Protein AF-A0A379G474-F1 (afdb_monomer_lite)

Radius of gyration: 19.9 Å; chains: 1; bounding box: 57×35×56 Å

Secondary structure (DSSP, 8-state):
--EEE-TTS-EEESSS--GGG--HHHHHHHHHH-BSGGG-SSS--BHHHHHHHHHHSS-GGGHHHHHHTTTTHHHH----HHHHHT-HHHHHHHHHHHHHHHHHTT--SS--HHHHHHHHHHHHHHHHHTTTTTT---GGGTT-PPPSS-------HHHHHHHHHHHHHHHHT-----SEEEEEEEEETTEEEEEEE--TT--S-TT-EEE-S-BSSTTTHHHHTEEEBSS-EEEE--

pLDDT: mean 94.33, std 5.17, range [67.5, 98.81]

Structure (mmCIF, N/CA/C/O backbone):
data_AF-A0A379G474-F1
#
_entry.id   AF-A0A379G474-F1
#
loop_
_atom_site.group_PDB
_atom_site.id
_atom_site.type_symbol
_atom_site.label_atom_id
_atom_site.label_alt_id
_atom_site.label_comp_id
_atom_site.label_asym_id
_atom_site.label_entity_id
_atom_site.label_seq_id
_atom_site.pdbx_PDB_ins_code
_atom_site.Cartn_x
_atom_site.Cartn_y
_atom_site.Cartn_z
_atom_site.occupancy
_atom_site.B_iso_or_equiv
_atom_site.auth_seq_id
_atom_site.auth_comp_id
_atom_site.auth_asym_id
_atom_site.auth_atom_id
_atom_site.pdbx_PDB_model_num
ATOM 1 N N . MET A 1 1 ? 28.274 2.909 5.562 1.00 73.81 1 MET A N 1
ATOM 2 C CA . MET A 1 1 ? 26.982 2.664 6.230 1.00 73.81 1 MET A CA 1
ATOM 3 C C . MET A 1 1 ? 26.152 1.855 5.248 1.00 73.81 1 MET A C 1
ATOM 5 O O . MET A 1 1 ? 26.039 2.303 4.116 1.00 73.81 1 MET A O 1
ATOM 9 N N . SER A 1 2 ? 25.734 0.641 5.612 1.00 89.12 2 SER A N 1
ATOM 10 C CA . SER A 1 2 ? 25.016 -0.310 4.736 1.00 89.12 2 SER A CA 1
ATOM 11 C C . SER A 1 2 ? 23.502 -0.315 4.956 1.00 89.12 2 SER A C 1
ATOM 13 O O . SER A 1 2 ? 22.787 -0.989 4.222 1.00 89.12 2 SER A O 1
ATOM 15 N N . TYR A 1 3 ? 23.019 0.436 5.949 1.00 95.00 3 TYR A N 1
ATOM 16 C CA . TYR A 1 3 ? 21.636 0.404 6.398 1.00 95.00 3 TYR A CA 1
ATOM 17 C C . TYR A 1 3 ? 21.003 1.796 6.484 1.00 95.00 3 TYR A C 1
ATOM 19 O O . TYR A 1 3 ? 21.709 2.806 6.569 1.00 95.00 3 TYR A O 1
ATOM 27 N N . ILE A 1 4 ? 19.670 1.819 6.529 1.00 96.25 4 ILE A N 1
ATOM 28 C CA . ILE A 1 4 ? 18.847 2.978 6.908 1.00 96.25 4 ILE A CA 1
ATOM 29 C C . ILE A 1 4 ? 18.045 2.673 8.177 1.00 96.25 4 ILE A C 1
ATOM 31 O O . ILE A 1 4 ? 17.760 1.513 8.473 1.00 96.25 4 ILE A O 1
ATOM 35 N N . SER A 1 5 ? 17.674 3.708 8.932 1.00 96.69 5 SER A N 1
ATOM 36 C CA . SER A 1 5 ? 16.710 3.580 10.031 1.00 96.69 5 SER A CA 1
ATOM 37 C C . SER A 1 5 ? 15.284 3.673 9.490 1.00 96.69 5 SER A C 1
ATOM 39 O O . SER A 1 5 ? 14.987 4.568 8.698 1.00 96.69 5 SER A O 1
ATOM 41 N N . THR A 1 6 ? 14.409 2.766 9.920 1.00 96.88 6 THR A N 1
ATOM 42 C CA . THR A 1 6 ? 13.006 2.730 9.493 1.00 96.88 6 THR A CA 1
ATOM 43 C C . THR A 1 6 ? 12.100 3.513 10.447 1.00 96.88 6 THR A C 1
ATOM 45 O O . THR A 1 6 ? 12.529 3.998 11.497 1.00 96.88 6 THR A O 1
ATOM 48 N N . PHE A 1 7 ? 10.822 3.632 10.091 1.00 95.12 7 PHE A N 1
ATOM 49 C CA . PHE A 1 7 ? 9.810 4.337 10.876 1.00 95.12 7 PHE A CA 1
ATOM 50 C C . PHE A 1 7 ? 9.587 3.724 12.262 1.00 95.12 7 PHE A C 1
ATOM 52 O O . PHE A 1 7 ? 9.455 4.450 13.247 1.00 95.12 7 PHE A O 1
ATOM 59 N N . THR A 1 8 ? 9.604 2.396 12.351 1.00 94.94 8 THR A N 1
ATOM 60 C CA . THR A 1 8 ? 9.503 1.662 13.620 1.00 94.94 8 THR A CA 1
ATOM 61 C C . THR A 1 8 ? 10.820 1.624 14.405 1.00 94.94 8 THR A C 1
ATOM 63 O O . THR A 1 8 ? 10.862 1.079 15.508 1.00 94.94 8 THR A O 1
ATOM 66 N N . GLY A 1 9 ? 11.895 2.221 13.873 1.00 95.69 9 GLY A N 1
ATOM 67 C CA . GLY A 1 9 ? 13.215 2.269 14.505 1.00 95.69 9 GLY A CA 1
ATOM 68 C C . GLY A 1 9 ? 14.098 1.047 14.236 1.00 95.69 9 GLY A C 1
ATOM 69 O O . GLY A 1 9 ? 15.105 0.875 14.923 1.00 95.69 9 GLY A O 1
ATOM 70 N N . LYS A 1 10 ? 13.749 0.203 13.256 1.00 96.00 10 LYS A N 1
ATOM 71 C CA . LYS A 1 10 ? 14.597 -0.915 12.810 1.00 96.00 10 LYS A CA 1
ATOM 72 C C . LYS A 1 10 ? 15.736 -0.421 11.917 1.00 96.00 10 LYS A C 1
ATOM 74 O O . LYS A 1 10 ? 15.726 0.722 11.458 1.00 96.00 10 LYS A O 1
ATOM 79 N N . HIS A 1 11 ? 16.713 -1.287 11.656 1.00 96.62 11 HIS A N 1
ATOM 80 C CA . HIS A 1 11 ? 17.798 -1.015 10.716 1.00 96.62 11 HIS A CA 1
ATOM 81 C C . HIS A 1 11 ? 17.676 -1.928 9.503 1.00 96.62 11 HIS A C 1
ATOM 83 O O . HIS A 1 11 ? 17.943 -3.117 9.596 1.00 96.62 11 HIS A O 1
ATOM 89 N N . PHE A 1 12 ? 17.300 -1.364 8.361 1.00 97.25 12 PHE A N 1
ATOM 90 C CA . PHE A 1 12 ? 17.214 -2.111 7.113 1.00 97.25 12 PHE A CA 1
ATOM 91 C C . PHE A 1 12 ? 18.564 -2.070 6.388 1.00 97.25 12 PHE A C 1
ATOM 93 O O . PHE A 1 12 ? 18.965 -0.998 5.930 1.00 97.25 12 PHE A O 1
ATOM 100 N N . ASP A 1 13 ? 19.268 -3.203 6.304 1.00 96.44 13 ASP A N 1
ATOM 101 C CA . ASP A 1 13 ? 20.571 -3.342 5.634 1.00 96.44 13 ASP A CA 1
ATOM 102 C C . ASP A 1 13 ? 20.411 -3.844 4.187 1.00 96.44 13 ASP A C 1
ATOM 104 O O . ASP A 1 13 ? 19.827 -4.897 3.941 1.00 96.44 13 ASP A O 1
ATOM 108 N N . PHE A 1 14 ? 20.957 -3.101 3.218 1.00 94.44 14 PHE A N 1
ATOM 109 C CA . PHE A 1 14 ? 20.843 -3.419 1.786 1.00 94.44 14 PHE A CA 1
ATOM 110 C C . PHE A 1 14 ? 21.778 -4.548 1.316 1.00 94.44 14 PHE A C 1
ATOM 112 O O . PHE A 1 14 ? 21.658 -5.008 0.181 1.00 94.44 14 PHE A O 1
ATOM 119 N N . ILE A 1 15 ? 22.737 -4.966 2.146 1.00 93.31 15 ILE A N 1
ATOM 120 C CA . ILE A 1 15 ? 23.688 -6.049 1.860 1.00 93.31 15 ILE A CA 1
ATOM 121 C C . ILE A 1 15 ? 23.226 -7.339 2.541 1.00 93.31 15 ILE A C 1
ATOM 123 O O . ILE A 1 15 ? 23.230 -8.396 1.915 1.00 93.31 15 ILE A O 1
ATOM 127 N N . ASN A 1 16 ? 22.824 -7.251 3.811 1.00 94.56 16 ASN A N 1
ATOM 128 C CA . ASN A 1 16 ? 22.362 -8.388 4.609 1.00 94.56 16 ASN A CA 1
ATOM 129 C C . ASN A 1 16 ? 20.879 -8.213 4.956 1.00 94.56 16 ASN A C 1
ATOM 131 O O . ASN A 1 16 ? 20.536 -7.888 6.090 1.00 94.56 16 ASN A O 1
ATOM 135 N N . ILE A 1 17 ? 20.011 -8.394 3.960 1.00 95.50 17 ILE A N 1
ATOM 136 C CA . ILE A 1 17 ? 18.567 -8.190 4.111 1.00 95.50 17 ILE A CA 1
ATOM 137 C C . ILE A 1 17 ? 17.993 -9.301 5.001 1.00 95.50 17 ILE A C 1
ATOM 139 O O . ILE A 1 17 ? 18.006 -10.474 4.626 1.00 95.50 17 ILE A O 1
ATOM 143 N N . CYS A 1 18 ? 17.465 -8.924 6.164 1.00 95.50 18 CYS A N 1
ATOM 144 C CA . CYS A 1 18 ? 16.854 -9.837 7.130 1.00 95.50 18 CYS A CA 1
ATOM 145 C C . CYS A 1 18 ? 15.339 -9.616 7.197 1.00 95.50 18 CYS A C 1
ATOM 147 O O . CYS A 1 18 ? 14.861 -8.480 7.251 1.00 95.50 18 CYS A O 1
ATOM 149 N N . ALA A 1 19 ? 14.563 -10.701 7.246 1.00 97.06 19 ALA A N 1
ATOM 150 C CA . ALA A 1 19 ? 13.104 -10.623 7.324 1.00 97.06 19 ALA A CA 1
ATOM 151 C C . ALA A 1 19 ? 12.629 -9.944 8.623 1.00 97.06 19 ALA A C 1
ATOM 153 O O . ALA A 1 19 ? 11.568 -9.317 8.655 1.00 97.06 19 ALA A O 1
ATOM 154 N N . GLU A 1 20 ? 13.402 -10.044 9.703 1.00 96.56 20 GLU A N 1
ATOM 155 C CA . GLU A 1 20 ? 13.120 -9.448 11.011 1.00 96.56 20 GLU A CA 1
ATOM 156 C C . GLU A 1 20 ? 13.156 -7.913 10.971 1.00 96.56 20 GLU A C 1
ATOM 158 O O . GLU A 1 20 ? 12.390 -7.263 11.693 1.00 96.56 20 GLU A O 1
ATOM 163 N N . ASP A 1 21 ? 13.970 -7.339 10.081 1.00 96.44 21 ASP A N 1
ATOM 164 C CA . ASP A 1 21 ? 14.118 -5.892 9.896 1.00 96.44 21 ASP A CA 1
ATOM 165 C C . ASP A 1 21 ? 13.013 -5.284 9.014 1.00 96.44 21 ASP A C 1
ATOM 167 O O . ASP A 1 21 ? 12.867 -4.065 8.934 1.00 96.44 21 ASP A O 1
ATOM 171 N N . ILE A 1 22 ? 12.168 -6.129 8.419 1.00 97.88 22 ILE A N 1
ATOM 172 C CA . ILE A 1 22 ? 11.030 -5.734 7.585 1.00 97.88 22 ILE A CA 1
ATOM 173 C C . ILE A 1 22 ? 9.735 -5.834 8.403 1.00 97.88 22 ILE A C 1
ATOM 175 O O . ILE A 1 22 ? 9.469 -6.834 9.082 1.00 97.88 22 ILE A O 1
ATOM 179 N N . SER A 1 23 ? 8.914 -4.786 8.374 1.00 96.94 23 SER A N 1
ATOM 180 C CA . SER A 1 23 ? 7.600 -4.740 9.031 1.00 96.94 2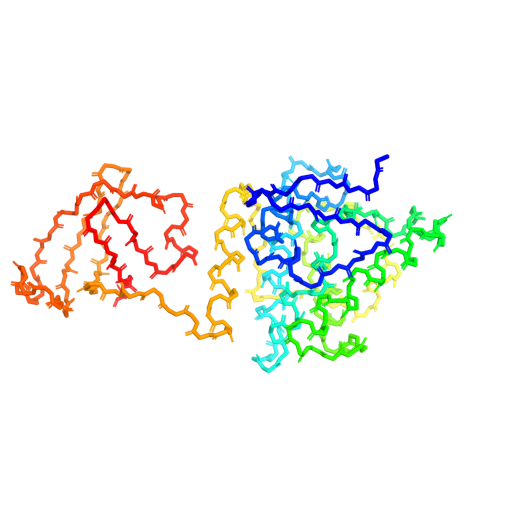3 SER A CA 1
ATOM 181 C C . SER A 1 23 ? 6.552 -4.139 8.104 1.00 96.94 23 SER A C 1
ATOM 183 O O . SER A 1 23 ? 6.888 -3.373 7.202 1.00 96.94 23 SER A O 1
ATOM 185 N N . ILE A 1 24 ? 5.282 -4.483 8.321 1.00 97.88 24 ILE A N 1
ATOM 186 C CA . ILE A 1 24 ? 4.203 -3.932 7.500 1.00 97.88 24 ILE A CA 1
ATOM 187 C C . ILE A 1 24 ? 4.018 -2.433 7.755 1.00 97.88 24 ILE A C 1
ATOM 189 O O . ILE A 1 24 ? 3.690 -1.684 6.840 1.00 97.88 24 ILE A O 1
ATOM 193 N N . GLU A 1 25 ? 4.291 -1.977 8.978 1.00 96.94 25 GLU A N 1
ATOM 194 C CA . GLU A 1 25 ? 4.239 -0.574 9.372 1.00 96.94 25 GLU A CA 1
ATOM 195 C C . GLU A 1 25 ? 5.291 0.258 8.632 1.00 96.94 25 GLU A C 1
ATOM 197 O O . GLU A 1 25 ? 4.988 1.363 8.177 1.00 96.94 25 GLU A O 1
ATOM 202 N N . ASP A 1 26 ? 6.504 -0.282 8.467 1.00 98.44 26 ASP A N 1
ATOM 203 C CA . ASP A 1 26 ? 7.564 0.368 7.694 1.00 98.44 26 ASP A CA 1
ATOM 204 C C . ASP A 1 26 ? 7.246 0.383 6.198 1.00 98.44 26 ASP A C 1
ATOM 206 O O . ASP A 1 26 ? 7.431 1.420 5.562 1.00 98.44 26 ASP A O 1
ATOM 210 N N . ILE A 1 27 ? 6.718 -0.721 5.650 1.00 98.75 27 ILE A N 1
ATOM 211 C CA . ILE A 1 27 ? 6.280 -0.787 4.247 1.00 98.75 27 ILE A CA 1
ATOM 212 C C . ILE A 1 27 ? 5.195 0.260 3.993 1.00 98.75 27 ILE A C 1
ATOM 214 O O . ILE A 1 27 ? 5.339 1.101 3.110 1.00 98.75 27 ILE A O 1
ATOM 218 N N . ALA A 1 28 ? 4.143 0.278 4.813 1.00 98.12 28 ALA A N 1
ATOM 219 C CA . ALA A 1 28 ? 3.059 1.241 4.674 1.00 98.12 28 ALA A CA 1
ATOM 220 C C . ALA A 1 28 ? 3.565 2.686 4.794 1.00 98.12 28 ALA A C 1
ATOM 222 O O . ALA A 1 28 ? 3.147 3.557 4.026 1.00 98.12 28 ALA A O 1
ATOM 223 N N . GLN A 1 29 ? 4.473 2.966 5.738 1.00 98.19 29 GLN A N 1
ATOM 224 C CA . GLN A 1 29 ? 5.059 4.297 5.873 1.00 98.19 29 GLN A CA 1
ATOM 225 C C . GLN A 1 29 ? 5.889 4.671 4.637 1.00 98.19 29 GLN A C 1
ATOM 227 O O . GLN A 1 29 ? 5.705 5.773 4.124 1.00 98.19 29 GLN A O 1
ATOM 232 N N . GLY A 1 30 ? 6.760 3.787 4.148 1.00 98.44 30 GLY A N 1
ATOM 233 C CA . GLY A 1 30 ? 7.580 4.030 2.960 1.00 98.44 30 GLY A CA 1
ATOM 234 C C . GLY A 1 30 ? 6.719 4.278 1.723 1.00 98.44 30 GLY A C 1
ATOM 235 O O . GLY A 1 30 ? 6.745 5.376 1.171 1.00 98.44 30 GLY A O 1
ATOM 236 N N . LEU A 1 31 ? 5.862 3.315 1.370 1.00 98.81 31 LEU A N 1
ATOM 237 C CA . LEU A 1 31 ? 5.008 3.390 0.179 1.00 98.81 31 LEU A CA 1
ATOM 238 C C . LEU A 1 31 ? 4.041 4.576 0.203 1.00 98.81 31 LEU A C 1
ATOM 240 O O . LEU A 1 31 ? 3.724 5.130 -0.844 1.00 98.81 31 LEU A O 1
ATOM 244 N N . SER A 1 32 ? 3.557 4.988 1.379 1.00 98.38 32 SER A N 1
ATOM 245 C CA . 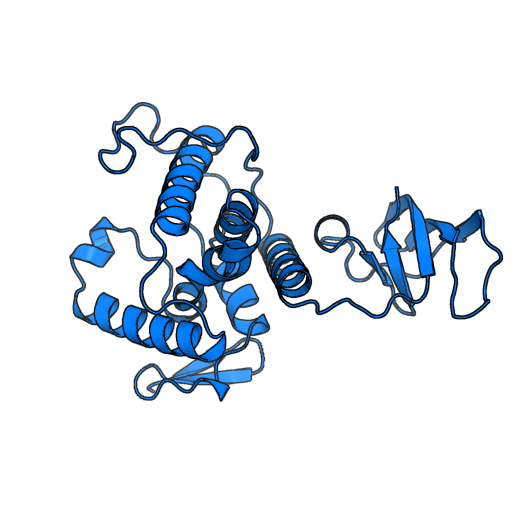SER A 1 32 ? 2.643 6.134 1.483 1.00 98.38 32 SER A CA 1
ATOM 246 C C . SER A 1 32 ? 3.309 7.487 1.244 1.00 98.38 32 SER A C 1
ATOM 248 O O . SER A 1 32 ? 2.615 8.452 0.930 1.00 98.38 32 SER A O 1
ATOM 250 N N . ASN A 1 33 ? 4.635 7.564 1.382 1.00 98.25 33 ASN A N 1
ATOM 251 C CA . ASN A 1 33 ? 5.428 8.751 1.058 1.00 98.25 33 ASN A CA 1
ATOM 252 C C . ASN A 1 33 ? 6.151 8.620 -0.290 1.00 98.25 33 ASN A C 1
ATOM 254 O O . ASN A 1 33 ? 6.748 9.593 -0.752 1.00 98.25 33 ASN A O 1
ATOM 258 N N . GLU A 1 34 ? 6.096 7.447 -0.920 1.00 98.25 34 GLU A N 1
ATOM 259 C CA . GLU A 1 34 ? 6.666 7.211 -2.236 1.00 98.25 34 GLU A CA 1
ATOM 260 C C . GLU A 1 34 ? 5.683 7.659 -3.313 1.00 98.25 34 GLU A C 1
ATOM 262 O O . GLU A 1 34 ? 4.586 7.115 -3.425 1.00 98.25 34 GLU A O 1
ATOM 267 N N . CYS A 1 35 ? 6.048 8.686 -4.078 1.00 96.69 35 CYS A N 1
ATOM 268 C CA . CYS A 1 35 ? 5.220 9.189 -5.166 1.00 96.69 35 CYS A CA 1
ATOM 269 C C . CYS A 1 35 ? 5.408 8.351 -6.431 1.00 96.69 35 CYS A C 1
ATOM 271 O O . CYS A 1 35 ? 6.538 8.140 -6.867 1.00 96.69 35 CYS A O 1
ATOM 273 N N . ARG A 1 36 ? 4.301 8.015 -7.090 1.00 97.50 36 ARG A N 1
ATOM 274 C CA . ARG A 1 36 ? 4.327 7.511 -8.465 1.00 97.50 36 ARG A CA 1
ATOM 275 C C . ARG A 1 36 ? 4.599 8.636 -9.458 1.00 97.50 36 ARG A C 1
ATOM 277 O O . ARG A 1 36 ? 4.564 9.825 -9.120 1.00 97.50 36 ARG A O 1
ATOM 284 N N . PHE A 1 37 ? 4.890 8.253 -10.701 1.00 96.00 37 PHE A N 1
ATOM 285 C CA . PHE A 1 37 ? 5.183 9.174 -11.810 1.00 96.00 37 PHE A CA 1
ATOM 286 C C . PHE A 1 37 ? 6.341 10.141 -11.504 1.00 96.00 37 PHE A C 1
ATOM 288 O O . PHE A 1 37 ? 6.365 11.273 -11.988 1.00 96.00 37 PHE A O 1
ATOM 295 N N . ALA A 1 38 ? 7.290 9.714 -10.660 1.00 95.19 38 ALA A N 1
ATOM 296 C CA . ALA A 1 38 ? 8.403 10.533 -10.168 1.00 95.19 38 ALA A CA 1
ATOM 297 C C . ALA A 1 38 ? 7.973 11.887 -9.558 1.00 95.19 38 ALA A C 1
ATOM 299 O O . ALA A 1 38 ? 8.738 12.857 -9.590 1.00 95.19 38 ALA A O 1
ATOM 300 N N . GLY A 1 39 ? 6.731 11.978 -9.065 1.00 95.00 39 GLY A N 1
ATOM 301 C CA . GLY A 1 39 ? 6.158 13.213 -8.530 1.00 95.00 39 GLY A CA 1
ATOM 302 C C . GLY A 1 39 ? 5.960 14.329 -9.564 1.00 95.00 39 GLY A C 1
ATOM 303 O O . GLY A 1 39 ? 5.904 15.491 -9.177 1.00 95.00 39 GLY A O 1
ATOM 304 N N . GLN A 1 40 ? 5.892 14.007 -10.862 1.00 95.50 40 GLN A N 1
ATOM 305 C CA . GLN A 1 40 ? 5.746 14.986 -11.956 1.00 95.50 40 GLN A CA 1
ATOM 306 C C . GLN A 1 40 ? 4.287 15.268 -12.353 1.00 95.50 40 GLN A C 1
ATOM 308 O O . GLN A 1 40 ? 4.038 15.862 -13.398 1.00 95.50 40 GLN A O 1
ATOM 313 N N . ILE A 1 41 ? 3.328 14.827 -11.543 1.00 94.88 41 ILE A N 1
ATOM 314 C CA . ILE A 1 41 ? 1.897 15.073 -11.740 1.00 94.88 41 ILE A CA 1
ATOM 315 C C . ILE A 1 41 ? 1.396 16.106 -10.724 1.00 94.88 41 ILE A C 1
ATOM 317 O O . ILE A 1 41 ? 1.982 16.264 -9.653 1.00 94.88 41 ILE A O 1
ATOM 321 N N . ASP A 1 42 ? 0.297 16.790 -11.044 1.00 91.62 42 ASP A N 1
ATOM 322 C CA . ASP A 1 42 ? -0.204 17.925 -10.254 1.00 91.62 42 ASP A CA 1
ATOM 323 C C . ASP A 1 42 ? -0.575 17.561 -8.809 1.00 91.62 42 ASP A C 1
ATOM 325 O O . ASP A 1 42 ? -0.427 18.371 -7.892 1.00 91.62 42 ASP A O 1
ATOM 329 N N . SER A 1 43 ? -1.078 16.344 -8.597 1.00 93.25 43 SER A N 1
ATOM 330 C CA . SER A 1 43 ? -1.508 15.854 -7.287 1.00 93.25 43 SER A CA 1
ATOM 331 C C . SER A 1 43 ? -0.607 14.728 -6.798 1.00 93.25 43 SER A C 1
ATOM 333 O O . SER A 1 43 ? -0.255 13.832 -7.557 1.00 93.25 43 SER A O 1
ATOM 335 N N . PHE A 1 44 ? -0.280 14.725 -5.504 1.00 96.00 44 PHE A N 1
ATOM 336 C CA . PHE A 1 44 ? 0.480 13.633 -4.898 1.00 96.00 44 PHE A CA 1
ATOM 337 C C . PHE A 1 44 ? -0.291 12.310 -4.998 1.00 96.00 44 PHE A C 1
ATOM 339 O O . PHE A 1 44 ? -1.377 12.187 -4.440 1.00 96.00 44 PHE A O 1
ATOM 346 N N . TYR A 1 45 ? 0.293 11.312 -5.657 1.00 97.75 45 TYR A N 1
ATOM 347 C CA . TYR A 1 45 ? -0.265 9.968 -5.763 1.00 97.75 45 TYR A CA 1
ATOM 348 C C . TYR A 1 45 ? 0.781 8.950 -5.316 1.00 97.75 45 TYR A C 1
ATOM 350 O O . TYR A 1 45 ? 1.887 8.925 -5.857 1.00 97.75 45 TYR A O 1
ATOM 358 N N . SER A 1 46 ? 0.458 8.157 -4.293 1.00 98.56 46 SER A N 1
ATOM 359 C CA . SER A 1 46 ? 1.432 7.272 -3.649 1.00 98.56 46 SER A CA 1
ATOM 360 C C . SER A 1 46 ? 1.405 5.847 -4.181 1.00 98.56 46 SER A C 1
ATOM 362 O O . SER A 1 46 ? 0.352 5.350 -4.590 1.00 98.56 46 SER A O 1
ATOM 364 N N . VAL A 1 47 ? 2.542 5.158 -4.073 1.00 98.75 47 VAL A N 1
ATOM 365 C CA . VAL A 1 47 ? 2.631 3.713 -4.324 1.00 98.75 47 VAL A CA 1
ATOM 366 C C . VAL A 1 47 ? 1.680 2.953 -3.396 1.00 98.75 47 VAL A C 1
ATOM 368 O O . VAL A 1 47 ? 0.968 2.068 -3.848 1.00 98.75 47 VAL A O 1
ATOM 371 N N . ALA A 1 48 ? 1.536 3.365 -2.128 1.00 98.69 48 ALA A N 1
ATOM 372 C CA . ALA A 1 48 ? 0.585 2.723 -1.210 1.00 98.69 48 ALA A CA 1
ATOM 373 C C . ALA A 1 48 ? -0.864 2.769 -1.721 1.00 98.69 48 ALA A C 1
ATOM 375 O O . ALA A 1 48 ? -1.591 1.779 -1.617 1.00 98.69 48 ALA A O 1
ATOM 376 N N . GLN A 1 49 ? -1.299 3.915 -2.261 1.00 98.38 49 GLN A N 1
ATOM 377 C CA . GLN A 1 49 ? -2.644 4.044 -2.819 1.00 98.38 49 GLN A CA 1
ATOM 378 C C . GLN A 1 49 ? -2.822 3.153 -4.053 1.00 98.38 49 GLN A C 1
ATOM 380 O O . GLN A 1 49 ? -3.839 2.465 -4.163 1.00 98.38 49 GLN A O 1
ATOM 385 N N . HIS A 1 50 ? -1.823 3.134 -4.934 1.00 98.69 50 HIS A N 1
ATOM 386 C CA . HIS A 1 50 ? -1.776 2.235 -6.081 1.00 98.69 50 HIS A CA 1
ATOM 387 C C . HIS A 1 50 ? -1.906 0.764 -5.658 1.00 98.69 50 HIS A C 1
ATOM 389 O O . HIS A 1 50 ? -2.863 0.101 -6.061 1.00 98.69 50 HIS A O 1
ATOM 395 N N . SER A 1 51 ? -1.040 0.268 -4.768 1.00 98.75 51 SER A N 1
ATOM 396 C CA . SER A 1 51 ? -1.036 -1.145 -4.365 1.00 98.75 51 SER A CA 1
ATOM 397 C C . SER A 1 51 ? -2.356 -1.575 -3.711 1.00 98.75 51 SER A C 1
ATOM 399 O O . SER A 1 51 ? -2.834 -2.690 -3.935 1.00 98.75 51 SER A O 1
ATOM 401 N N . VAL A 1 52 ? -3.010 -0.687 -2.946 1.00 98.44 52 VAL A N 1
ATOM 402 C CA . VAL A 1 52 ? -4.359 -0.966 -2.427 1.00 98.44 52 VAL A CA 1
ATOM 403 C C . VAL A 1 52 ? -5.360 -1.144 -3.564 1.00 98.44 52 VAL A C 1
ATOM 405 O O . VAL A 1 52 ? -6.125 -2.109 -3.531 1.00 98.44 52 VAL A O 1
ATOM 408 N N . HIS A 1 53 ? -5.364 -0.266 -4.566 1.00 98.50 53 HIS A N 1
ATOM 409 C CA . HIS A 1 53 ? -6.287 -0.391 -5.693 1.00 98.50 53 HIS A CA 1
ATOM 410 C C . HIS A 1 53 ? -6.016 -1.641 -6.539 1.00 98.50 53 HIS A C 1
ATOM 412 O O . HIS A 1 53 ? -6.973 -2.331 -6.893 1.00 98.50 53 HIS A O 1
ATOM 418 N N . VAL A 1 54 ? -4.748 -2.014 -6.763 1.00 98.81 54 VAL A N 1
ATOM 419 C CA . VAL A 1 54 ? -4.398 -3.290 -7.417 1.00 98.81 54 VAL A CA 1
ATOM 420 C C . VAL A 1 54 ? -4.992 -4.466 -6.631 1.00 98.81 54 VAL A C 1
ATOM 422 O O . VAL A 1 54 ? -5.661 -5.325 -7.204 1.00 98.81 54 VAL A O 1
ATOM 425 N N . SER A 1 55 ? -4.880 -4.457 -5.296 1.00 98.50 55 SER A N 1
ATOM 426 C CA . SER A 1 55 ? -5.464 -5.501 -4.435 1.00 98.50 55 SER A CA 1
ATOM 427 C C . SER A 1 55 ? -6.999 -5.586 -4.465 1.00 98.50 55 SER A C 1
ATOM 429 O O . SER A 1 55 ? -7.565 -6.566 -3.974 1.00 98.50 55 SER A O 1
ATOM 431 N N . GLN A 1 56 ? -7.690 -4.553 -4.959 1.00 97.06 56 GLN A N 1
ATOM 432 C CA . GLN A 1 56 ? -9.156 -4.470 -5.010 1.00 97.06 56 GLN A CA 1
ATOM 433 C C . GLN A 1 56 ? -9.738 -4.971 -6.335 1.00 97.06 56 GLN A C 1
ATOM 435 O O . GLN A 1 56 ? -10.934 -5.255 -6.395 1.00 97.06 56 GLN A O 1
ATOM 440 N N . ILE A 1 57 ? -8.916 -5.083 -7.382 1.00 97.25 57 ILE A N 1
ATOM 441 C CA . ILE A 1 57 ? -9.356 -5.485 -8.726 1.00 97.25 57 ILE A CA 1
ATOM 442 C C . ILE A 1 57 ? -8.890 -6.894 -9.120 1.00 97.25 57 ILE A C 1
ATOM 444 O O . ILE A 1 57 ? -9.108 -7.321 -10.252 1.00 97.25 57 ILE A O 1
ATOM 448 N N . VAL A 1 58 ? -8.281 -7.626 -8.185 1.00 97.56 58 VAL A N 1
ATOM 449 C CA . VAL A 1 58 ? -7.924 -9.044 -8.325 1.00 97.56 58 VAL A CA 1
ATOM 450 C C . VAL A 1 58 ? -8.859 -9.934 -7.494 1.00 97.56 58 VAL A C 1
ATOM 452 O O . VAL A 1 58 ? -9.469 -9.454 -6.531 1.00 97.56 58 VAL A O 1
ATOM 455 N N . PRO A 1 59 ? -8.979 -11.237 -7.815 1.00 96.94 59 PRO A N 1
ATOM 456 C CA . PRO A 1 59 ? -9.683 -12.185 -6.958 1.00 96.94 59 PRO A CA 1
ATOM 457 C C . PRO A 1 59 ? -9.085 -12.240 -5.536 1.00 96.94 59 PRO A C 1
ATOM 459 O O . PRO A 1 59 ? -7.881 -12.010 -5.375 1.00 96.94 59 PRO A O 1
ATOM 462 N N . PRO A 1 60 ? -9.891 -12.546 -4.498 1.00 92.38 60 PRO A N 1
ATOM 463 C CA . PRO A 1 60 ? -9.461 -12.482 -3.098 1.00 92.38 60 PRO A CA 1
ATOM 464 C C . PRO A 1 60 ? -8.179 -13.260 -2.775 1.00 92.38 60 PRO A C 1
ATOM 466 O O . PRO A 1 60 ? -7.377 -12.804 -1.963 1.00 92.38 60 PRO A O 1
ATOM 469 N N . GLU A 1 61 ? -7.965 -14.403 -3.420 1.00 95.69 61 GLU A N 1
ATOM 470 C CA . GLU A 1 61 ? -6.794 -15.261 -3.237 1.00 95.69 61 GLU A CA 1
ATOM 471 C C . GLU A 1 61 ? -5.474 -14.625 -3.713 1.00 95.69 61 GLU A C 1
ATOM 473 O O . GLU A 1 61 ? -4.415 -14.998 -3.216 1.00 95.69 61 GLU A O 1
ATOM 478 N N . TYR A 1 62 ? -5.533 -13.627 -4.604 1.00 98.19 62 TYR A N 1
ATOM 479 C CA . TYR A 1 62 ? -4.372 -12.871 -5.097 1.00 98.19 62 TYR A CA 1
ATOM 480 C C . TYR A 1 62 ? -4.217 -11.507 -4.417 1.00 98.19 62 TYR A C 1
ATOM 482 O O . TYR A 1 62 ? -3.242 -10.797 -4.650 1.00 98.19 62 TYR A O 1
ATOM 490 N N . ALA A 1 63 ? -5.172 -11.100 -3.578 1.00 97.50 63 ALA A N 1
ATOM 491 C CA . ALA A 1 63 ? -5.226 -9.733 -3.071 1.00 97.50 63 ALA A CA 1
ATOM 492 C C . ALA A 1 63 ? -4.041 -9.370 -2.162 1.00 97.50 63 ALA A C 1
ATOM 494 O O . ALA A 1 63 ? -3.601 -8.223 -2.180 1.00 97.50 63 ALA A O 1
ATOM 495 N N . LEU A 1 64 ? -3.502 -10.318 -1.384 1.00 98.38 64 LEU A N 1
ATOM 496 C CA . LEU A 1 64 ? -2.326 -10.052 -0.545 1.00 98.38 64 LEU A CA 1
ATOM 497 C C . LEU A 1 64 ? -1.052 -9.903 -1.386 1.00 98.38 64 LEU A C 1
ATOM 499 O O . LEU A 1 64 ? -0.265 -8.997 -1.129 1.00 98.38 64 LEU A O 1
ATOM 503 N N . GLU A 1 65 ? -0.888 -10.745 -2.408 1.00 98.69 65 GLU A N 1
ATOM 504 C CA . GLU A 1 65 ? 0.197 -10.623 -3.386 1.00 98.69 65 GLU A CA 1
ATOM 505 C C . GLU A 1 65 ? 0.125 -9.266 -4.096 1.00 98.69 65 GLU A C 1
ATOM 507 O O . GLU A 1 65 ? 1.097 -8.519 -4.106 1.00 98.69 65 GLU A O 1
ATOM 512 N N . ALA A 1 66 ? -1.058 -8.895 -4.589 1.00 98.75 66 ALA A N 1
ATOM 513 C CA . ALA A 1 66 ? -1.311 -7.604 -5.218 1.00 98.75 66 ALA A CA 1
ATOM 514 C C . ALA A 1 66 ? -1.061 -6.404 -4.293 1.00 98.75 66 ALA A C 1
ATOM 516 O O . ALA A 1 66 ? -0.566 -5.378 -4.746 1.00 98.75 66 ALA A O 1
ATOM 517 N N . LEU A 1 67 ? -1.363 -6.506 -2.997 1.00 98.81 67 LEU A N 1
ATOM 518 C CA . LEU A 1 67 ? -1.066 -5.428 -2.051 1.00 98.81 67 LEU A CA 1
ATOM 519 C C . LEU A 1 67 ? 0.447 -5.246 -1.832 1.00 98.81 67 LEU A C 1
ATOM 521 O O . LEU A 1 67 ? 0.894 -4.130 -1.582 1.00 98.81 67 LEU A O 1
ATOM 525 N N . LEU A 1 68 ? 1.222 -6.331 -1.898 1.00 98.75 68 LEU A N 1
ATOM 526 C CA . LEU A 1 68 ? 2.648 -6.358 -1.555 1.00 98.75 68 LEU A CA 1
ATOM 527 C C . LEU A 1 68 ? 3.584 -6.434 -2.775 1.00 98.75 68 LEU A C 1
ATOM 529 O O . LEU A 1 68 ? 4.794 -6.583 -2.594 1.00 98.75 68 LEU A O 1
ATOM 533 N N . HIS A 1 69 ? 3.060 -6.325 -3.998 1.00 98.62 69 HIS A N 1
ATOM 534 C CA . HIS A 1 69 ? 3.857 -6.497 -5.218 1.00 98.62 69 HIS A CA 1
ATOM 535 C C . HIS A 1 69 ? 4.976 -5.450 -5.368 1.00 98.62 69 HIS A C 1
ATOM 537 O O . HIS A 1 69 ? 6.084 -5.817 -5.750 1.00 98.62 69 HIS A O 1
ATOM 543 N N . ASP A 1 70 ? 4.723 -4.206 -4.944 1.00 98.44 70 ASP A N 1
ATOM 544 C CA . ASP A 1 70 ? 5.693 -3.095 -4.936 1.00 98.44 70 ASP A CA 1
ATOM 545 C C . ASP A 1 70 ? 6.327 -2.853 -3.553 1.00 98.44 70 ASP A C 1
ATOM 547 O O . ASP A 1 70 ? 6.929 -1.813 -3.289 1.00 98.44 70 ASP A O 1
ATOM 551 N N . ALA A 1 71 ? 6.196 -3.787 -2.607 1.00 98.56 71 ALA A N 1
ATOM 552 C CA . ALA A 1 71 ? 6.603 -3.549 -1.220 1.00 98.56 71 ALA A CA 1
ATOM 553 C C . ALA A 1 71 ? 8.101 -3.225 -1.050 1.00 98.56 71 ALA A C 1
ATOM 555 O O . ALA A 1 71 ? 8.463 -2.494 -0.122 1.00 98.56 71 ALA A O 1
ATOM 556 N N . ALA A 1 72 ? 8.970 -3.713 -1.941 1.00 98.19 72 ALA A N 1
ATOM 557 C CA . ALA A 1 72 ? 10.389 -3.358 -1.950 1.00 98.19 72 ALA A CA 1
ATOM 558 C C . ALA A 1 72 ? 10.642 -1.850 -2.145 1.00 98.19 72 ALA A C 1
ATOM 560 O O . ALA A 1 72 ? 11.627 -1.323 -1.615 1.00 98.19 72 ALA A O 1
ATOM 561 N N . GLU A 1 73 ? 9.748 -1.129 -2.826 1.00 98.38 73 GLU A N 1
ATOM 562 C CA . GLU A 1 73 ? 9.888 0.310 -3.086 1.00 98.38 73 GLU A CA 1
ATOM 563 C C . GLU A 1 73 ? 9.847 1.143 -1.799 1.00 98.38 73 GLU A C 1
ATOM 565 O O . GLU A 1 73 ? 10.436 2.223 -1.744 1.00 98.38 73 GLU A O 1
ATOM 570 N N . ALA A 1 74 ? 9.278 0.605 -0.711 1.00 98.38 74 ALA A N 1
ATOM 571 C CA . ALA A 1 74 ? 9.316 1.237 0.608 1.00 98.38 74 ALA A CA 1
ATOM 572 C C . ALA A 1 74 ? 10.748 1.471 1.118 1.00 98.38 74 ALA A C 1
ATOM 574 O O . ALA A 1 74 ? 10.989 2.390 1.903 1.00 98.38 74 ALA A O 1
ATOM 575 N N . TYR A 1 75 ? 11.689 0.633 0.673 1.00 97.94 75 TYR A N 1
ATOM 576 C CA . TYR A 1 75 ? 13.105 0.696 1.030 1.00 97.94 75 TYR A CA 1
ATOM 577 C C . TYR A 1 75 ? 13.968 1.175 -0.141 1.00 97.94 75 TYR A C 1
ATOM 579 O O . TYR A 1 75 ? 14.975 1.853 0.070 1.00 97.94 75 TYR A O 1
ATOM 587 N N . CYS A 1 76 ? 13.586 0.826 -1.372 1.00 96.75 76 CYS A N 1
ATOM 588 C CA . CYS A 1 76 ? 14.384 1.061 -2.572 1.00 96.75 76 CYS A CA 1
ATOM 589 C C . CYS A 1 76 ? 14.022 2.340 -3.342 1.00 96.75 76 CYS A C 1
ATOM 591 O O . CYS A 1 76 ? 14.875 2.787 -4.115 1.00 96.75 76 CYS A O 1
ATOM 593 N N . LYS A 1 77 ? 12.860 2.965 -3.082 1.00 96.31 77 LYS A N 1
ATOM 594 C CA . LYS A 1 77 ? 12.210 4.030 -3.886 1.00 96.31 77 LYS A CA 1
ATOM 595 C C . LYS A 1 77 ? 11.512 3.498 -5.146 1.00 96.31 77 LYS A C 1
ATOM 597 O O . LYS A 1 77 ? 11.925 2.473 -5.673 1.00 96.31 77 LYS A O 1
ATOM 602 N N . ASP A 1 78 ? 10.520 4.232 -5.648 1.00 96.38 78 ASP A N 1
ATOM 603 C CA . ASP A 1 78 ? 9.929 4.006 -6.975 1.00 96.38 78 ASP A CA 1
ATOM 604 C C . ASP A 1 78 ? 10.819 4.692 -8.022 1.00 96.38 78 ASP A C 1
ATOM 606 O O . ASP A 1 78 ? 10.997 5.918 -8.019 1.00 96.38 78 ASP A O 1
ATOM 610 N N . LEU A 1 79 ? 11.430 3.903 -8.909 1.00 95.44 79 LEU A N 1
ATOM 611 C CA . LEU A 1 79 ? 12.181 4.432 -10.044 1.00 95.44 79 LEU A CA 1
ATOM 612 C C . LEU A 1 79 ? 11.377 4.254 -11.332 1.00 95.44 79 LEU A C 1
ATOM 614 O O . LEU A 1 79 ? 11.095 3.111 -11.706 1.00 95.44 79 LEU A O 1
ATOM 618 N N . PRO A 1 80 ? 11.163 5.335 -12.115 1.00 92.88 80 PRO A N 1
ATOM 619 C CA . PRO A 1 80 ? 10.514 5.233 -13.414 1.00 92.88 80 PRO A CA 1
ATOM 620 C C . PRO A 1 80 ? 11.158 4.153 -14.277 1.00 92.88 80 PRO A C 1
ATOM 622 O O . PRO A 1 80 ? 12.389 4.090 -14.405 1.00 92.88 80 PRO A O 1
ATOM 625 N N . SER A 1 81 ? 10.328 3.330 -14.917 1.00 91.75 81 SER A N 1
ATOM 626 C CA . SER A 1 81 ? 10.774 2.151 -15.666 1.00 91.75 81 SER A CA 1
ATOM 627 C C . SER A 1 81 ? 11.920 2.436 -16.659 1.00 91.75 81 SER A C 1
ATOM 629 O O . SER A 1 81 ? 12.856 1.629 -16.710 1.00 91.75 81 SER A O 1
ATOM 631 N N . PRO A 1 82 ? 11.942 3.574 -17.397 1.00 91.81 82 PRO A N 1
ATOM 632 C CA . PRO A 1 82 ? 13.063 3.917 -18.276 1.00 91.81 82 PRO A CA 1
ATOM 633 C C . PRO A 1 82 ? 14.398 4.098 -17.542 1.00 91.81 82 PRO A C 1
ATOM 635 O O . PRO A 1 82 ? 15.426 3.635 -18.031 1.00 91.81 82 PRO A O 1
ATOM 638 N N . LEU A 1 83 ? 14.403 4.724 -16.360 1.00 95.25 83 LEU A N 1
ATOM 639 C CA . LEU A 1 83 ? 15.614 4.886 -15.549 1.00 95.25 83 LEU A CA 1
ATOM 640 C C . LEU A 1 83 ? 16.048 3.545 -14.955 1.00 95.25 83 LEU A C 1
ATOM 642 O O . LEU A 1 83 ? 17.221 3.181 -15.029 1.00 95.25 83 LEU A O 1
ATOM 646 N N . LYS A 1 84 ? 15.090 2.779 -14.425 1.00 93.94 84 LYS A N 1
ATOM 647 C CA . LYS A 1 84 ? 15.327 1.450 -13.851 1.00 93.94 84 LYS A CA 1
ATOM 648 C C . LYS A 1 84 ? 15.998 0.518 -14.865 1.00 93.94 84 LYS A C 1
ATOM 650 O O . LYS A 1 84 ? 16.915 -0.222 -14.513 1.00 93.94 84 LYS A O 1
ATOM 655 N N . ALA A 1 85 ? 15.611 0.584 -16.144 1.00 93.00 85 ALA A N 1
ATOM 656 C CA . ALA A 1 85 ? 16.228 -0.184 -17.232 1.00 93.00 85 ALA A CA 1
ATOM 657 C C . ALA A 1 85 ? 17.732 0.089 -17.430 1.00 93.00 85 ALA A C 1
ATOM 659 O O . ALA A 1 85 ? 18.447 -0.807 -17.879 1.00 93.00 85 ALA A O 1
ATOM 660 N N . LEU A 1 86 ? 18.217 1.273 -17.049 1.00 97.25 86 LEU A N 1
ATOM 661 C CA . LEU A 1 86 ? 19.630 1.657 -17.130 1.00 97.25 86 LEU A CA 1
ATOM 662 C C . LEU A 1 86 ? 20.450 1.206 -15.906 1.00 97.25 86 LEU A C 1
ATOM 664 O O . LEU A 1 86 ? 21.671 1.360 -15.902 1.00 97.25 86 LEU A O 1
ATOM 668 N N . LEU A 1 87 ? 19.805 0.651 -14.872 1.00 96.94 87 LEU A N 1
ATOM 669 C CA . LEU A 1 87 ? 20.405 0.366 -13.565 1.00 96.94 87 LEU A CA 1
ATOM 670 C C . LEU A 1 87 ? 20.273 -1.125 -13.185 1.00 96.94 87 LEU A C 1
ATOM 672 O O . LEU A 1 87 ? 19.495 -1.482 -12.298 1.00 96.94 87 LEU A O 1
ATOM 676 N N . PRO A 1 88 ? 21.040 -2.036 -13.816 1.00 95.56 88 PRO A N 1
ATOM 677 C CA . PRO A 1 88 ? 20.931 -3.474 -13.552 1.00 95.56 88 PRO A CA 1
ATOM 678 C C . PRO A 1 88 ? 21.300 -3.859 -12.111 1.00 95.56 88 PRO A C 1
ATOM 680 O O . PRO A 1 88 ? 20.686 -4.757 -11.542 1.00 95.56 88 PRO A O 1
ATOM 683 N N . SER A 1 89 ? 22.266 -3.168 -11.497 1.00 95.56 89 SER A N 1
ATOM 684 C CA . SER A 1 89 ? 22.633 -3.391 -10.092 1.00 95.56 89 SER A CA 1
ATOM 685 C C . SER A 1 89 ? 21.507 -3.004 -9.134 1.00 95.56 89 SER A C 1
ATOM 687 O O . SER A 1 89 ? 21.267 -3.714 -8.165 1.00 95.56 89 SER A O 1
ATOM 689 N N . TYR A 1 90 ? 20.784 -1.921 -9.429 1.00 95.69 90 TYR A N 1
ATOM 690 C CA . TYR A 1 90 ? 19.619 -1.509 -8.651 1.00 95.69 90 TYR A CA 1
ATOM 691 C C . TYR A 1 90 ? 18.501 -2.552 -8.744 1.00 95.69 90 TYR A C 1
ATOM 693 O O . TYR A 1 90 ? 18.002 -2.994 -7.715 1.00 95.69 90 TYR A O 1
ATOM 701 N N . LYS A 1 91 ? 18.182 -3.022 -9.961 1.00 95.25 91 LYS A N 1
ATOM 702 C CA . LYS A 1 91 ? 17.189 -4.091 -10.167 1.00 95.25 91 LYS A CA 1
ATOM 703 C C . LYS A 1 91 ? 17.515 -5.348 -9.359 1.00 95.25 91 LYS A C 1
ATOM 705 O O . LYS A 1 91 ? 16.614 -5.962 -8.799 1.00 95.25 91 LYS A O 1
ATOM 710 N N . ALA A 1 92 ? 18.793 -5.729 -9.287 1.00 96.06 92 ALA A N 1
ATOM 711 C CA . ALA A 1 92 ? 19.225 -6.888 -8.508 1.00 96.06 92 ALA A CA 1
ATOM 712 C C . ALA A 1 92 ? 19.033 -6.689 -6.993 1.00 96.06 92 ALA A C 1
ATOM 714 O O . ALA A 1 92 ? 18.602 -7.618 -6.309 1.00 96.06 92 ALA A O 1
ATOM 715 N N . ILE A 1 93 ? 19.321 -5.488 -6.475 1.00 96.12 93 ILE A N 1
ATOM 716 C CA . ILE A 1 93 ? 19.096 -5.145 -5.062 1.00 96.12 93 ILE A CA 1
ATOM 717 C C . ILE A 1 93 ? 17.602 -5.189 -4.751 1.00 96.12 93 ILE A C 1
ATOM 719 O O . ILE A 1 93 ? 17.193 -5.920 -3.857 1.00 96.12 93 ILE A O 1
ATOM 723 N N . GLU A 1 94 ? 16.785 -4.477 -5.522 1.00 96.75 94 GLU A N 1
ATOM 724 C CA . GLU A 1 94 ? 15.334 -4.438 -5.332 1.00 96.75 94 GLU A CA 1
ATOM 725 C C . GLU A 1 94 ? 14.705 -5.836 -5.416 1.00 96.75 94 GLU A C 1
ATOM 727 O O . GLU A 1 94 ? 13.924 -6.206 -4.544 1.00 96.75 94 GLU A O 1
ATOM 732 N N . SER A 1 95 ? 15.118 -6.661 -6.386 1.00 96.00 95 SER A N 1
ATOM 733 C CA . SER A 1 95 ? 14.660 -8.056 -6.481 1.00 96.00 95 SER A CA 1
ATOM 734 C C . SER A 1 95 ? 15.037 -8.864 -5.235 1.00 96.00 95 SER A C 1
ATOM 736 O O . SER A 1 95 ? 14.255 -9.686 -4.770 1.00 96.00 95 SER A O 1
ATOM 738 N N . SER A 1 96 ? 16.221 -8.625 -4.661 1.00 97.12 96 SER A N 1
ATOM 739 C CA . SER A 1 96 ? 16.650 -9.294 -3.424 1.00 97.12 96 SER A CA 1
ATOM 740 C C . SER A 1 96 ? 15.781 -8.882 -2.233 1.00 97.12 96 SER A C 1
ATOM 742 O O . SER A 1 96 ? 15.412 -9.736 -1.430 1.00 97.12 96 SER A O 1
ATOM 744 N N . VAL A 1 97 ? 15.404 -7.601 -2.144 1.00 97.81 97 VAL A N 1
ATOM 745 C CA . VAL A 1 97 ? 14.467 -7.103 -1.124 1.00 97.81 97 VAL A CA 1
ATOM 746 C C . VAL A 1 97 ? 13.085 -7.727 -1.311 1.00 97.81 97 VAL A C 1
ATOM 748 O O . VAL A 1 97 ? 12.525 -8.267 -0.356 1.00 97.81 97 VAL A O 1
ATOM 751 N N . GLN A 1 98 ? 12.564 -7.718 -2.540 1.00 97.94 98 GLN A N 1
ATOM 752 C CA . GLN A 1 98 ? 11.249 -8.276 -2.851 1.00 97.94 98 GLN A CA 1
ATOM 753 C C . GLN A 1 98 ? 11.185 -9.782 -2.569 1.00 97.94 98 GLN A C 1
ATOM 755 O O . GLN A 1 98 ? 10.165 -10.259 -2.076 1.00 97.94 98 GLN A O 1
ATOM 760 N N . ASN A 1 99 ? 12.268 -10.530 -2.799 1.00 97.69 99 ASN A N 1
ATOM 761 C CA . ASN A 1 99 ? 12.334 -11.955 -2.462 1.00 97.69 99 ASN A CA 1
ATOM 762 C C . ASN A 1 99 ? 12.196 -12.192 -0.951 1.00 97.69 99 ASN A C 1
ATOM 764 O O . ASN A 1 99 ? 11.388 -13.019 -0.541 1.00 97.69 99 ASN A O 1
ATOM 768 N N . VAL A 1 100 ? 12.909 -11.428 -0.112 1.00 98.25 100 VAL A N 1
ATOM 769 C CA . VAL A 1 100 ? 12.792 -11.562 1.354 1.00 98.25 100 VAL A CA 1
ATOM 770 C C . VAL A 1 100 ? 11.382 -11.203 1.837 1.00 98.25 100 VAL A C 1
ATOM 772 O O . VAL A 1 100 ? 10.855 -11.855 2.739 1.00 98.25 100 VAL A O 1
ATOM 775 N N . ILE A 1 101 ? 10.743 -10.197 1.230 1.00 98.25 101 ILE A N 1
ATOM 776 C CA . ILE A 1 101 ? 9.338 -9.853 1.499 1.00 98.25 101 ILE A CA 1
ATOM 777 C C . ILE A 1 101 ? 8.420 -11.014 1.093 1.00 98.25 101 ILE A C 1
ATOM 779 O O . ILE A 1 101 ? 7.596 -11.467 1.885 1.00 98.25 101 ILE A O 1
ATOM 783 N N . THR A 1 102 ? 8.589 -11.532 -0.118 1.00 97.69 102 THR A N 1
ATOM 784 C CA . THR A 1 102 ? 7.798 -12.643 -0.659 1.00 97.69 102 THR A CA 1
ATOM 785 C C . THR A 1 102 ? 7.872 -13.867 0.255 1.00 97.69 102 THR A C 1
ATOM 787 O O . THR A 1 102 ? 6.834 -14.405 0.641 1.00 97.69 102 THR A O 1
ATOM 790 N N . ASP A 1 103 ? 9.076 -14.233 0.699 1.00 97.88 103 ASP A N 1
ATOM 791 C CA . ASP A 1 103 ? 9.296 -15.337 1.636 1.00 97.88 103 ASP A CA 1
ATOM 792 C C . ASP A 1 103 ? 8.636 -15.069 2.998 1.00 97.88 103 ASP A C 1
ATOM 794 O O . ASP A 1 103 ? 7.938 -15.929 3.540 1.00 97.88 103 ASP A O 1
ATOM 798 N N . LYS A 1 104 ? 8.802 -13.856 3.545 1.00 97.88 104 LYS A N 1
ATOM 799 C CA . LYS A 1 104 ? 8.244 -13.462 4.850 1.00 97.88 104 LYS A CA 1
ATOM 800 C C . LYS A 1 104 ? 6.717 -13.562 4.898 1.00 97.88 104 LYS A C 1
ATOM 802 O O . LYS A 1 104 ? 6.173 -13.920 5.943 1.00 97.88 104 LYS A O 1
ATOM 807 N N . TRP A 1 105 ? 6.036 -13.244 3.798 1.00 97.62 105 TRP A N 1
ATOM 808 C CA . TRP A 1 105 ? 4.573 -13.307 3.690 1.00 97.62 105 TRP A CA 1
ATOM 809 C C . TRP A 1 105 ? 4.048 -14.563 2.984 1.00 97.62 105 TRP A C 1
ATOM 811 O O . TRP A 1 105 ? 2.841 -14.672 2.775 1.00 97.62 105 TRP A O 1
ATOM 821 N N . ASN A 1 106 ? 4.919 -15.533 2.677 1.00 97.31 106 ASN A N 1
ATOM 822 C CA . ASN A 1 106 ? 4.568 -16.778 1.989 1.00 97.31 106 ASN A CA 1
ATOM 823 C C . ASN A 1 106 ? 3.803 -16.529 0.670 1.00 97.31 106 ASN A C 1
ATOM 825 O O . ASN A 1 106 ? 2.771 -17.149 0.397 1.00 97.31 106 ASN A O 1
ATOM 829 N N . LEU A 1 107 ? 4.302 -15.575 -0.117 1.00 97.31 107 LEU A N 1
ATOM 830 C CA . LEU A 1 107 ? 3.777 -15.200 -1.428 1.00 97.31 107 LEU A CA 1
ATOM 831 C C . LEU A 1 107 ? 4.456 -16.013 -2.551 1.00 97.31 107 LEU A C 1
ATOM 833 O O . LEU A 1 107 ? 5.516 -16.606 -2.331 1.00 97.31 107 LEU A O 1
ATOM 837 N N . PRO A 1 108 ? 3.875 -16.066 -3.764 1.00 96.00 108 PRO A N 1
ATOM 838 C CA . PRO A 1 108 ? 4.519 -16.697 -4.915 1.00 96.00 108 PRO A CA 1
ATOM 839 C C . PRO A 1 108 ? 5.858 -16.034 -5.279 1.00 96.00 108 PRO A C 1
ATOM 841 O O . PRO A 1 108 ? 5.946 -14.817 -5.379 1.00 96.00 108 PRO A O 1
ATOM 844 N N . THR A 1 109 ? 6.899 -16.834 -5.546 1.00 92.38 109 THR A N 1
ATOM 845 C CA . THR A 1 109 ? 8.232 -16.329 -5.949 1.00 92.38 109 THR A CA 1
ATOM 846 C C . THR A 1 109 ? 8.211 -15.552 -7.266 1.00 92.38 109 THR A C 1
ATOM 848 O O . THR A 1 109 ? 9.013 -14.645 -7.469 1.00 92.38 109 THR A O 1
ATOM 851 N N . ALA A 1 110 ? 7.324 -15.930 -8.184 1.00 94.88 110 ALA A N 1
ATOM 852 C CA . ALA A 1 110 ? 7.084 -15.200 -9.418 1.00 94.88 110 ALA A CA 1
ATOM 853 C C . ALA A 1 110 ? 5.726 -14.513 -9.318 1.00 94.88 110 ALA A C 1
ATOM 855 O O . ALA A 1 110 ? 4.755 -15.163 -8.931 1.00 94.88 110 ALA A O 1
ATOM 856 N N . LEU A 1 111 ? 5.677 -13.235 -9.700 1.00 96.75 111 LEU A N 1
ATOM 857 C CA . LEU A 1 111 ? 4.444 -12.459 -9.718 1.00 96.75 111 LEU A CA 1
ATOM 85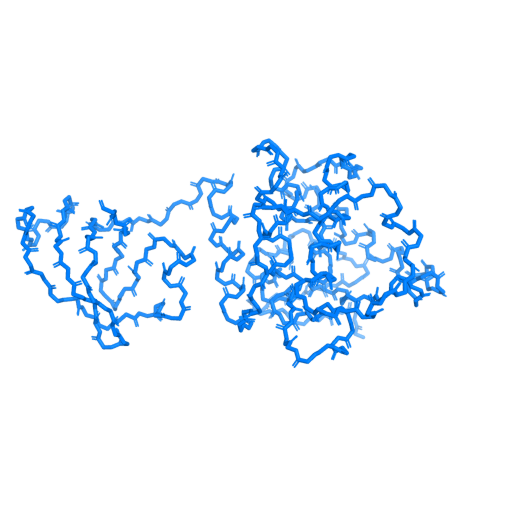8 C C . LEU A 1 111 ? 3.409 -13.144 -10.616 1.00 96.75 111 LEU A C 1
ATOM 860 O O . LEU A 1 111 ? 3.683 -13.436 -11.783 1.00 96.75 111 LEU A O 1
ATOM 864 N N . SER A 1 112 ? 2.224 -13.387 -10.073 1.00 98.38 112 SER A N 1
ATOM 865 C CA . SER A 1 112 ? 1.107 -13.982 -10.793 1.00 98.38 112 SER A CA 1
ATOM 866 C C . SER A 1 112 ? 0.685 -13.093 -11.965 1.00 98.38 112 SER A C 1
ATOM 868 O O . SER A 1 112 ? 0.495 -11.886 -11.801 1.00 98.38 112 SER A O 1
ATOM 870 N N . ASP A 1 113 ? 0.429 -13.694 -13.132 1.00 98.19 113 ASP A N 1
ATOM 871 C CA . ASP A 1 113 ? 0.007 -12.966 -14.343 1.00 98.19 113 ASP A CA 1
ATOM 872 C C . ASP A 1 113 ? -1.224 -12.079 -14.101 1.00 98.19 113 ASP A C 1
ATOM 874 O O . ASP A 1 113 ? -1.340 -10.993 -14.666 1.00 98.19 113 ASP A O 1
ATOM 878 N N . ILE A 1 114 ? -2.138 -12.520 -13.231 1.00 98.31 114 ILE A N 1
ATOM 879 C CA . ILE A 1 114 ? -3.338 -11.760 -12.866 1.00 98.31 114 ILE A CA 1
ATOM 880 C C . ILE A 1 114 ? -3.016 -10.495 -12.063 1.00 98.31 114 ILE A C 1
ATOM 882 O O . ILE A 1 114 ? -3.682 -9.478 -12.245 1.00 98.31 114 ILE A O 1
ATOM 886 N N . VAL A 1 115 ? -1.986 -10.538 -11.213 1.00 98.62 115 VAL A N 1
ATOM 887 C CA . VAL A 1 115 ? -1.526 -9.378 -10.442 1.00 98.62 115 VAL A CA 1
ATOM 888 C C . VAL A 1 115 ? -0.790 -8.412 -11.360 1.00 98.62 115 VAL A C 1
ATOM 890 O O . VAL A 1 115 ? -1.084 -7.223 -11.336 1.00 98.62 115 VAL A O 1
ATOM 893 N N . HIS A 1 116 ? 0.074 -8.918 -12.243 1.00 98.25 116 HIS A N 1
ATOM 894 C CA . HIS A 1 116 ? 0.736 -8.094 -13.258 1.00 98.25 116 HIS A CA 1
ATOM 895 C C . HIS A 1 116 ? -0.272 -7.408 -14.199 1.00 98.25 116 HIS A C 1
ATOM 897 O O . HIS A 1 116 ? -0.163 -6.219 -14.490 1.00 98.25 116 HIS A O 1
ATOM 903 N N . TYR A 1 117 ? -1.305 -8.128 -14.647 1.00 98.44 117 TYR A N 1
ATOM 904 C CA . TYR A 1 117 ? -2.378 -7.541 -15.451 1.00 98.44 117 TYR A CA 1
ATOM 905 C C . TYR A 1 117 ? -3.164 -6.466 -14.682 1.00 98.44 117 TYR A C 1
ATOM 907 O O . TYR A 1 117 ? -3.539 -5.441 -15.258 1.00 98.44 117 TYR A O 1
ATOM 915 N N . ALA A 1 118 ? -3.408 -6.681 -13.387 1.00 98.56 118 ALA A N 1
ATOM 916 C CA . ALA A 1 118 ? -4.071 -5.708 -12.527 1.00 98.56 118 ALA A CA 1
ATOM 917 C C . ALA A 1 118 ? -3.223 -4.448 -12.294 1.00 98.56 118 ALA A C 1
ATOM 919 O O . ALA A 1 118 ? -3.773 -3.351 -12.352 1.00 98.56 118 ALA A O 1
ATOM 920 N N . ASP A 1 119 ? -1.909 -4.578 -12.106 1.00 98.62 119 ASP A N 1
ATOM 921 C CA . ASP A 1 119 ? -0.985 -3.439 -12.036 1.00 98.62 119 ASP A CA 1
ATOM 922 C C . ASP A 1 119 ? -1.074 -2.581 -13.313 1.00 98.62 119 ASP A C 1
ATOM 924 O O . ASP A 1 119 ? -1.396 -1.394 -13.248 1.00 98.62 119 ASP A O 1
ATOM 928 N N . LEU A 1 120 ? -0.970 -3.195 -14.499 1.00 98.38 120 LEU A N 1
ATOM 929 C CA . LEU A 1 120 ? -1.119 -2.473 -15.772 1.00 98.38 120 LEU A CA 1
ATOM 930 C C . LEU A 1 120 ? -2.511 -1.842 -15.947 1.00 98.38 120 LEU A C 1
ATOM 932 O O . LEU A 1 120 ? -2.637 -0.728 -16.461 1.00 98.38 120 LEU A O 1
ATOM 936 N N . THR A 1 121 ? -3.564 -2.534 -15.507 1.00 98.62 121 THR A N 1
ATOM 937 C CA . THR A 1 121 ? -4.937 -2.003 -15.510 1.00 98.62 121 THR A CA 1
ATOM 938 C C . THR A 1 121 ? -5.044 -0.775 -14.601 1.00 98.62 121 THR A C 1
ATOM 940 O O . THR A 1 121 ? -5.689 0.216 -14.964 1.00 98.62 121 THR A O 1
ATOM 943 N N . MET A 1 122 ? -4.394 -0.795 -13.434 1.00 98.56 122 MET A N 1
ATOM 944 C CA . MET A 1 122 ? -4.327 0.361 -12.543 1.00 98.56 122 MET A CA 1
ATOM 945 C C . MET A 1 122 ? -3.490 1.490 -13.129 1.00 98.56 122 MET A C 1
ATOM 947 O O . MET A 1 122 ? -3.963 2.622 -13.115 1.00 98.56 122 MET A O 1
ATOM 951 N N . LEU A 1 123 ? -2.350 1.205 -13.761 1.00 97.75 123 LEU A N 1
ATOM 952 C CA . LEU A 1 123 ? -1.558 2.210 -14.471 1.00 97.75 123 LEU A CA 1
ATOM 953 C C . LEU A 1 123 ? -2.379 2.917 -15.565 1.00 97.75 123 LEU A C 1
ATOM 955 O O . LEU A 1 123 ? -2.346 4.143 -15.676 1.00 97.75 123 LEU A O 1
ATOM 959 N N . ALA A 1 124 ? -3.177 2.170 -16.338 1.00 97.62 124 ALA A N 1
ATOM 960 C CA . ALA A 1 124 ? -4.102 2.744 -17.319 1.00 97.62 124 ALA A CA 1
ATOM 961 C C . ALA A 1 124 ? -5.212 3.592 -16.666 1.00 97.62 124 ALA A C 1
ATOM 963 O O . ALA A 1 124 ? -5.629 4.612 -17.219 1.00 97.62 124 ALA A O 1
ATOM 964 N N . THR A 1 125 ? -5.693 3.181 -15.490 1.00 98.12 125 THR A N 1
ATOM 965 C CA . THR A 1 125 ? -6.718 3.900 -14.712 1.00 98.12 125 THR A CA 1
ATOM 966 C C . THR A 1 125 ? -6.173 5.210 -14.147 1.00 98.12 125 THR A C 1
ATOM 968 O O . THR A 1 125 ? -6.794 6.255 -14.310 1.00 98.12 125 THR A O 1
ATOM 971 N N . GLU A 1 126 ? -4.986 5.169 -13.545 1.00 97.44 126 GLU A N 1
ATOM 972 C CA . GLU A 1 126 ? -4.259 6.328 -13.025 1.00 97.44 126 GLU A CA 1
ATOM 973 C C . GLU A 1 126 ? -3.989 7.337 -14.121 1.00 97.44 126 GLU A C 1
ATOM 975 O O . GLU A 1 126 ? -4.272 8.519 -13.960 1.00 97.44 126 GLU A O 1
ATOM 980 N N . ARG A 1 127 ? -3.499 6.856 -15.264 1.00 95.50 127 ARG A N 1
ATOM 981 C CA . ARG A 1 127 ? -3.239 7.702 -16.417 1.00 95.50 127 ARG A CA 1
ATOM 982 C C . ARG A 1 127 ? -4.486 8.469 -16.861 1.00 95.50 127 ARG A C 1
ATOM 984 O O . ARG A 1 127 ? -4.396 9.662 -17.130 1.00 95.50 127 ARG A O 1
ATOM 991 N N . ARG A 1 128 ? -5.630 7.781 -16.935 1.00 95.25 128 ARG A N 1
ATOM 992 C CA . ARG A 1 128 ? -6.922 8.366 -17.316 1.00 95.25 128 ARG A CA 1
ATOM 993 C C . ARG A 1 128 ? -7.405 9.394 -16.290 1.00 95.25 128 ARG A C 1
ATOM 995 O O . ARG A 1 128 ? -7.827 10.476 -16.677 1.00 95.25 128 ARG A O 1
ATOM 1002 N N . ASP A 1 129 ? -7.379 9.043 -15.007 1.00 96.38 129 ASP A N 1
ATOM 1003 C CA . ASP A 1 129 ? -8.006 9.841 -13.945 1.00 96.38 129 ASP A CA 1
ATOM 1004 C C . ASP A 1 129 ? -7.128 11.014 -13.477 1.00 96.38 129 ASP A C 1
ATOM 1006 O O . ASP A 1 129 ? -7.651 12.025 -13.012 1.00 96.38 129 ASP A O 1
ATOM 1010 N N . LEU A 1 130 ? -5.803 10.894 -13.612 1.00 95.88 130 LEU A N 1
ATOM 1011 C CA . LEU A 1 130 ? -4.822 11.920 -13.239 1.00 95.88 130 LEU A CA 1
ATOM 1012 C C . LEU A 1 130 ? -4.327 12.744 -14.440 1.00 95.88 130 LEU A C 1
ATOM 1014 O O . LEU A 1 130 ? -3.390 13.521 -14.285 1.00 95.88 130 LEU A O 1
ATOM 1018 N N . ASP A 1 131 ? -4.937 12.561 -15.617 1.00 94.31 131 ASP A N 1
ATOM 1019 C CA . ASP A 1 131 ? -4.606 13.254 -16.873 1.00 94.31 131 ASP A CA 1
ATOM 1020 C C . ASP A 1 131 ? -3.105 13.188 -17.234 1.00 94.31 131 ASP A C 1
ATOM 1022 O O . ASP A 1 131 ? -2.458 14.176 -17.588 1.00 94.31 131 ASP A O 1
ATOM 1026 N N . VAL A 1 132 ? -2.512 11.994 -17.110 1.00 94.62 132 VAL A N 1
ATOM 1027 C CA . VAL A 1 132 ? -1.071 11.806 -17.335 1.00 94.62 132 VAL A CA 1
ATOM 1028 C C . VAL A 1 132 ? -0.780 11.656 -18.826 1.00 94.62 132 VAL A C 1
ATOM 1030 O O . VAL A 1 132 ? -1.237 10.718 -19.485 1.00 94.62 132 VAL A O 1
ATOM 1033 N N . ASP A 1 133 ? 0.067 12.547 -19.340 1.00 92.94 133 ASP A N 1
ATOM 1034 C CA . ASP A 1 133 ? 0.651 12.465 -20.687 1.00 92.94 133 ASP A CA 1
ATOM 1035 C C . ASP A 1 133 ? -0.381 12.488 -21.842 1.00 92.94 133 ASP A C 1
ATOM 1037 O O . ASP A 1 133 ? -0.119 12.004 -22.946 1.00 92.94 133 ASP A O 1
ATOM 1041 N N . GLY A 1 134 ? -1.568 13.062 -21.596 1.00 90.00 134 GLY A N 1
ATOM 1042 C CA . GLY A 1 134 ? -2.600 13.337 -22.603 1.00 90.00 134 GLY A CA 1
ATOM 1043 C C . GLY A 1 134 ? -2.899 12.152 -23.531 1.00 90.00 134 GLY A C 1
ATOM 1044 O O . GLY A 1 134 ? -3.150 11.035 -23.080 1.00 90.00 134 GLY A O 1
ATOM 1045 N N . GLU A 1 135 ? -2.843 12.382 -24.847 1.00 88.69 135 GLU A N 1
ATOM 1046 C CA . GLU A 1 135 ? -3.179 11.393 -25.890 1.00 88.69 135 GLU A CA 1
ATOM 1047 C C . GLU A 1 135 ? -1.999 10.503 -26.345 1.00 88.69 135 GLU A C 1
ATOM 1049 O O . GLU A 1 135 ? -2.153 9.688 -27.256 1.00 88.69 135 GLU A O 1
ATOM 1054 N N . ASN A 1 136 ? -0.807 10.625 -25.745 1.00 92.94 136 ASN A N 1
ATOM 1055 C CA . ASN A 1 136 ? 0.381 9.890 -26.205 1.00 92.94 136 ASN A CA 1
ATOM 1056 C C . ASN A 1 136 ? 0.227 8.364 -26.057 1.00 92.94 136 ASN A C 1
ATOM 1058 O O . ASN A 1 136 ? -0.348 7.863 -25.099 1.00 92.94 136 ASN A O 1
ATOM 1062 N N . VAL A 1 137 ? 0.764 7.554 -26.966 1.00 90.31 137 VAL A N 1
ATOM 1063 C CA . VAL A 1 137 ? 0.620 6.089 -26.843 1.00 90.31 137 VAL A CA 1
ATOM 1064 C C . VAL A 1 137 ? 1.661 5.526 -25.880 1.00 90.31 137 VAL A C 1
ATOM 1066 O O . VAL A 1 137 ? 2.849 5.812 -26.011 1.00 90.31 137 VAL A O 1
ATOM 1069 N N . TRP A 1 138 ? 1.225 4.690 -24.933 1.00 94.00 138 TRP A N 1
ATOM 1070 C CA . TRP A 1 138 ? 2.114 3.909 -24.070 1.00 94.00 138 TRP A CA 1
ATOM 1071 C C . TRP A 1 138 ? 2.070 2.445 -24.519 1.00 94.00 138 TRP A C 1
ATOM 1073 O O . TRP A 1 138 ? 1.077 1.776 -24.239 1.00 94.00 138 TRP A O 1
ATOM 1083 N N . PRO A 1 139 ? 3.114 1.921 -25.196 1.00 94.31 139 PRO A N 1
ATOM 1084 C CA . PRO A 1 139 ? 3.098 0.558 -25.740 1.00 94.31 139 PRO A CA 1
ATOM 1085 C C . PRO A 1 139 ? 2.824 -0.531 -24.696 1.00 94.31 139 PRO A C 1
ATOM 1087 O O . PRO A 1 139 ? 2.213 -1.543 -25.006 1.00 94.31 139 PRO A O 1
ATOM 1090 N N . ILE A 1 140 ? 3.228 -0.307 -23.442 1.00 93.75 140 ILE A N 1
ATOM 1091 C CA . ILE A 1 140 ? 2.984 -1.239 -22.330 1.00 93.75 140 ILE A CA 1
ATOM 1092 C C . ILE A 1 140 ? 1.492 -1.393 -21.976 1.00 93.75 140 ILE A C 1
ATOM 1094 O O . ILE A 1 140 ? 1.111 -2.380 -21.359 1.00 93.75 140 ILE A O 1
ATOM 1098 N N . LEU A 1 141 ? 0.647 -0.439 -22.381 1.00 96.06 141 LEU A N 1
ATOM 1099 C CA . LEU A 1 141 ? -0.799 -0.445 -22.140 1.00 96.06 141 LEU A CA 1
ATOM 1100 C C . LEU A 1 141 ? -1.602 -0.894 -23.372 1.00 96.06 141 LEU A C 1
ATOM 1102 O O . LEU A 1 141 ? -2.830 -0.805 -23.376 1.00 96.06 141 LEU A O 1
ATOM 1106 N N . GLU A 1 142 ? -0.944 -1.363 -24.436 1.00 94.81 142 GLU A N 1
ATOM 1107 C CA . GLU A 1 142 ? -1.641 -1.847 -25.627 1.00 94.81 142 GLU A CA 1
ATOM 1108 C C . GLU A 1 142 ? -2.531 -3.054 -25.280 1.00 94.81 142 GLU A C 1
ATOM 1110 O O . GLU A 1 142 ? -2.066 -4.082 -24.794 1.00 94.81 142 GLU A O 1
ATOM 1115 N N . GLY A 1 143 ? -3.841 -2.917 -25.509 1.00 94.44 143 GLY A N 1
ATOM 1116 C CA . GLY A 1 143 ? -4.829 -3.946 -25.164 1.00 94.44 143 GLY A CA 1
ATOM 1117 C C . GLY A 1 143 ? -5.194 -4.025 -23.675 1.00 94.44 143 GLY A C 1
ATOM 1118 O O . GLY A 1 143 ? -6.005 -4.876 -23.308 1.00 94.44 143 GLY A O 1
ATOM 1119 N N . ILE A 1 144 ? -4.653 -3.141 -22.829 1.00 97.12 144 ILE A N 1
ATOM 1120 C CA . ILE A 1 144 ? -4.972 -3.069 -21.400 1.00 97.12 144 ILE A CA 1
ATOM 1121 C C . ILE A 1 144 ? -6.030 -1.979 -21.162 1.00 97.12 144 ILE A C 1
ATOM 1123 O O . ILE A 1 144 ? -5.762 -0.798 -21.398 1.00 97.12 144 ILE A O 1
ATOM 1127 N N . PRO A 1 145 ? -7.250 -2.333 -20.720 1.00 96.00 145 PRO A N 1
ATOM 1128 C CA . PRO A 1 145 ? -8.275 -1.347 -20.410 1.00 96.00 145 PRO A CA 1
ATOM 1129 C C . PRO A 1 145 ? -8.002 -0.666 -19.063 1.00 96.00 145 PRO A C 1
ATOM 1131 O O . PRO A 1 145 ? -7.321 -1.206 -18.198 1.00 96.00 145 PRO A O 1
ATOM 1134 N N . SER A 1 146 ? -8.610 0.502 -18.852 1.00 96.88 146 SER A N 1
ATOM 1135 C CA . SER A 1 146 ? -8.736 1.072 -17.507 1.00 96.88 146 SER A CA 1
ATOM 1136 C C . SER A 1 146 ? -9.875 0.396 -16.735 1.00 96.88 146 SER A C 1
ATOM 1138 O O . SER A 1 146 ? -10.835 -0.115 -17.319 1.00 96.88 146 SER A O 1
ATOM 1140 N N . SER A 1 147 ? -9.783 0.400 -15.408 1.00 95.31 147 SER A N 1
ATOM 1141 C CA . SER A 1 147 ? -10.813 -0.134 -14.521 1.00 95.31 147 SER A CA 1
ATOM 1142 C C . SER A 1 147 ? -12.016 0.809 -14.438 1.00 95.31 147 SER A C 1
ATOM 1144 O O . SER A 1 147 ? -11.871 2.031 -14.372 1.00 95.31 147 SER A O 1
ATOM 1146 N N . ASN A 1 148 ? -13.216 0.225 -14.387 1.00 93.06 148 ASN A N 1
ATOM 1147 C CA . ASN A 1 148 ? -14.466 0.927 -14.062 1.00 93.06 148 ASN A CA 1
ATOM 1148 C C . ASN A 1 148 ? -14.875 0.745 -12.589 1.00 93.06 148 ASN A C 1
ATOM 1150 O O . ASN A 1 148 ? -15.892 1.285 -12.164 1.00 93.06 148 ASN A O 1
ATOM 1154 N N . LEU A 1 149 ? -14.121 -0.054 -11.824 1.00 91.44 149 LEU A N 1
ATOM 1155 C CA . LEU A 1 149 ? -14.391 -0.321 -10.406 1.00 91.44 149 LEU A CA 1
ATOM 1156 C C . LEU A 1 149 ? -13.768 0.737 -9.493 1.00 91.44 149 LEU A C 1
ATOM 1158 O O . LEU A 1 149 ? -14.237 0.937 -8.376 1.00 91.44 149 LEU A O 1
ATOM 1162 N N . ILE A 1 150 ? -12.704 1.386 -9.968 1.00 93.12 150 ILE A N 1
ATOM 1163 C CA . ILE A 1 150 ? -11.913 2.353 -9.216 1.00 93.12 150 ILE A CA 1
ATOM 1164 C C . ILE A 1 150 ? -11.938 3.691 -9.952 1.00 93.12 150 ILE A C 1
ATOM 1166 O O . ILE A 1 150 ? -11.739 3.751 -11.166 1.00 93.12 150 ILE A O 1
ATOM 1170 N N . THR A 1 151 ? -12.157 4.758 -9.189 1.00 94.19 151 THR A N 1
ATOM 1171 C CA . THR A 1 151 ? -11.908 6.139 -9.606 1.00 94.19 151 THR A CA 1
ATOM 1172 C C . THR A 1 151 ? -10.823 6.700 -8.705 1.00 94.19 151 THR A C 1
ATOM 1174 O O . THR A 1 151 ? -10.994 6.748 -7.480 1.00 94.19 151 THR A O 1
ATOM 1177 N N . VAL A 1 152 ? -9.705 7.099 -9.301 1.00 95.69 152 VAL A N 1
ATOM 1178 C CA . VAL A 1 152 ? -8.553 7.581 -8.546 1.00 95.69 152 VAL A CA 1
ATOM 1179 C C . VAL A 1 152 ? -8.833 8.985 -8.023 1.00 95.69 152 VAL A C 1
ATOM 1181 O O . VAL A 1 152 ? -9.013 9.931 -8.781 1.00 95.69 152 VAL A O 1
ATOM 1184 N N . ASN A 1 153 ? -8.834 9.113 -6.698 1.00 93.94 153 ASN A N 1
ATOM 1185 C CA . ASN A 1 153 ? -8.839 10.394 -6.004 1.00 93.94 153 ASN A CA 1
ATOM 1186 C C . ASN A 1 153 ? -7.584 10.454 -5.127 1.00 93.94 153 ASN A C 1
ATOM 1188 O O . ASN A 1 153 ? -7.508 9.689 -4.159 1.00 93.94 153 ASN A O 1
ATOM 1192 N N . PRO A 1 154 ? -6.589 11.289 -5.469 1.00 95.31 154 PRO A N 1
ATOM 1193 C CA . PRO A 1 154 ? -5.336 11.399 -4.729 1.00 95.31 154 PRO A CA 1
ATOM 1194 C C . PRO A 1 154 ? -5.531 11.603 -3.223 1.00 95.31 154 PRO A C 1
ATOM 1196 O O . PRO A 1 154 ? -6.276 12.485 -2.792 1.00 95.31 154 PRO A O 1
ATOM 1199 N N . MET A 1 155 ? -4.853 10.779 -2.424 1.00 92.69 155 MET A N 1
ATOM 1200 C CA . MET A 1 155 ? -4.904 10.820 -0.961 1.00 92.69 155 MET A CA 1
ATOM 1201 C C . MET A 1 155 ? -3.633 11.425 -0.363 1.00 92.69 155 MET A C 1
ATOM 1203 O O . MET A 1 155 ? -2.535 11.264 -0.896 1.00 92.69 155 MET A O 1
ATOM 1207 N N . LEU A 1 156 ? -3.757 12.056 0.810 1.00 93.12 156 LEU A N 1
ATOM 1208 C CA . LEU A 1 156 ? -2.583 12.451 1.592 1.00 93.12 156 LEU A CA 1
ATOM 1209 C C . LEU A 1 156 ? -1.790 11.205 2.037 1.00 93.12 156 LEU A C 1
ATOM 1211 O O . LEU A 1 156 ? -2.406 10.170 2.312 1.00 93.12 156 LEU A O 1
ATOM 1215 N N . PRO A 1 157 ? -0.460 11.300 2.239 1.00 96.25 157 PRO A N 1
ATOM 1216 C CA . PRO A 1 157 ? 0.358 10.179 2.715 1.00 96.25 157 PRO A CA 1
ATOM 1217 C C . PRO A 1 157 ? -0.219 9.469 3.945 1.00 96.25 157 PRO A C 1
ATOM 1219 O O . PRO A 1 157 ? -0.303 8.247 4.000 1.00 96.25 157 PRO A O 1
ATOM 1222 N N . ILE A 1 158 ? -0.703 10.226 4.933 1.00 89.75 158 ILE A N 1
ATOM 1223 C CA . ILE A 1 158 ? -1.288 9.644 6.148 1.00 89.75 158 ILE A CA 1
ATOM 1224 C C . ILE A 1 158 ? -2.549 8.812 5.870 1.00 89.75 158 ILE A C 1
ATOM 1226 O O . ILE A 1 158 ? -2.757 7.789 6.521 1.00 89.75 158 ILE A O 1
ATOM 1230 N N . GLN A 1 159 ? -3.351 9.218 4.885 1.00 87.44 159 GLN A N 1
ATOM 1231 C CA . GLN A 1 159 ? -4.566 8.521 4.473 1.00 87.44 159 GLN A CA 1
ATOM 1232 C C . GLN A 1 159 ? -4.225 7.255 3.692 1.00 87.44 159 GLN A C 1
ATOM 1234 O O . GLN A 1 159 ? -4.741 6.188 4.014 1.00 87.44 159 GLN A O 1
ATOM 1239 N N . ALA A 1 160 ? -3.292 7.349 2.739 1.00 95.00 160 ALA A N 1
ATOM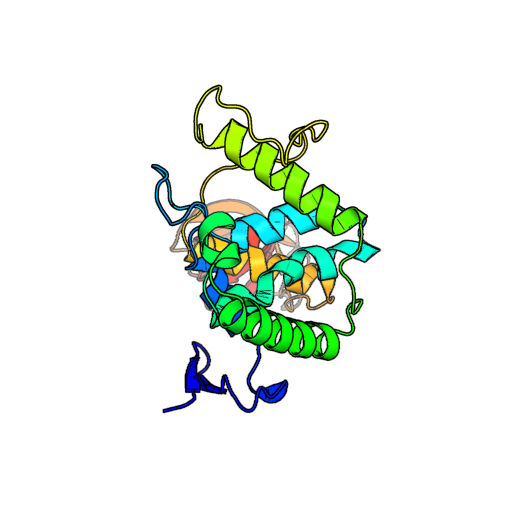 1240 C CA . ALA A 1 160 ? -2.816 6.196 1.981 1.00 95.00 160 ALA A CA 1
ATOM 1241 C C . ALA A 1 160 ? -2.152 5.147 2.889 1.00 95.00 160 ALA A C 1
ATOM 1243 O O . ALA A 1 160 ? -2.413 3.955 2.737 1.00 95.00 160 ALA A O 1
ATOM 1244 N N . ARG A 1 161 ? -1.367 5.576 3.892 1.00 95.62 161 ARG A N 1
ATOM 1245 C CA . ARG A 1 161 ? -0.773 4.676 4.895 1.00 95.62 161 ARG A CA 1
ATOM 1246 C C . ARG A 1 161 ? -1.839 3.894 5.651 1.00 95.62 161 ARG A C 1
ATOM 1248 O O . ARG A 1 161 ? -1.723 2.681 5.803 1.00 95.62 161 ARG A O 1
ATOM 1255 N N . ALA A 1 162 ? -2.855 4.589 6.154 1.00 86.00 162 ALA A N 1
ATOM 1256 C CA . ALA A 1 162 ? -3.917 3.951 6.917 1.00 86.00 162 ALA A CA 1
ATOM 1257 C C . ALA A 1 162 ? -4.762 3.024 6.042 1.00 86.00 162 ALA A C 1
ATOM 1259 O O . ALA A 1 162 ? -5.005 1.886 6.427 1.00 86.00 162 ALA A O 1
ATOM 1260 N N . MET A 1 163 ? -5.088 3.451 4.820 1.00 89.94 163 MET A N 1
ATOM 1261 C CA . MET A 1 163 ? -5.770 2.613 3.837 1.00 89.94 163 MET A CA 1
ATOM 1262 C C . MET A 1 163 ? -4.985 1.324 3.535 1.00 89.94 163 MET A C 1
ATOM 1264 O O . MET A 1 163 ? -5.575 0.246 3.479 1.00 89.94 163 MET A O 1
ATOM 1268 N N . PHE A 1 164 ? -3.659 1.413 3.400 1.00 96.62 164 PHE A N 1
ATOM 1269 C CA . PHE A 1 164 ? -2.787 0.257 3.186 1.00 96.62 164 PHE A CA 1
ATOM 1270 C C . PHE A 1 164 ? -2.784 -0.700 4.383 1.00 96.62 164 PHE A C 1
ATOM 1272 O O . PHE A 1 164 ? -3.021 -1.896 4.215 1.00 96.62 164 PHE A O 1
ATOM 1279 N N . ILE A 1 165 ? -2.580 -0.181 5.601 1.00 94.00 165 ILE A N 1
ATOM 1280 C CA . ILE A 1 165 ? -2.617 -0.990 6.831 1.00 94.00 165 ILE A CA 1
ATOM 1281 C C . ILE A 1 165 ? -3.988 -1.635 7.021 1.00 94.00 165 ILE A C 1
ATOM 1283 O O . ILE A 1 165 ? -4.072 -2.818 7.348 1.00 94.00 165 ILE A O 1
ATOM 1287 N N . HIS A 1 166 ? -5.068 -0.895 6.776 1.00 86.00 166 HIS A N 1
ATOM 1288 C CA . HIS A 1 166 ? -6.414 -1.437 6.856 1.00 86.00 166 HIS A CA 1
ATOM 1289 C C . HIS A 1 166 ? -6.610 -2.587 5.868 1.00 86.00 166 HIS A C 1
ATOM 1291 O O . HIS A 1 166 ? -7.078 -3.659 6.254 1.00 86.00 166 HIS A O 1
ATOM 1297 N N . ARG A 1 167 ? -6.208 -2.399 4.606 1.00 92.56 167 ARG A N 1
ATOM 1298 C CA . ARG A 1 167 ? -6.319 -3.443 3.586 1.00 92.56 167 ARG A CA 1
ATOM 1299 C C . ARG A 1 167 ? -5.493 -4.675 3.949 1.00 92.56 167 ARG A C 1
ATOM 1301 O O . ARG A 1 167 ? -5.998 -5.789 3.847 1.00 92.56 167 ARG A O 1
ATOM 1308 N N . TYR A 1 168 ? -4.271 -4.489 4.436 1.00 95.69 168 TYR A N 1
ATOM 1309 C CA . TYR A 1 168 ? -3.438 -5.586 4.924 1.00 95.69 168 TYR A CA 1
ATOM 1310 C C . TYR A 1 168 ? -4.116 -6.363 6.061 1.00 95.69 168 TYR A C 1
ATOM 1312 O O . TYR A 1 168 ? -4.187 -7.593 6.034 1.00 95.69 168 TYR A O 1
ATOM 1320 N N . ASN A 1 169 ? -4.668 -5.644 7.036 1.00 90.06 169 ASN A N 1
ATOM 1321 C CA . ASN A 1 169 ? -5.378 -6.212 8.176 1.00 90.06 169 ASN A CA 1
ATOM 1322 C C . ASN A 1 169 ? -6.607 -7.029 7.743 1.00 90.06 169 ASN A C 1
ATOM 1324 O O . ASN A 1 169 ? -6.793 -8.154 8.208 1.00 90.06 169 ASN A O 1
ATOM 1328 N N . GLN A 1 170 ? -7.392 -6.523 6.783 1.00 85.75 170 GLN A N 1
ATOM 1329 C CA . GLN A 1 170 ? -8.506 -7.269 6.182 1.00 85.75 170 GLN A CA 1
ATOM 1330 C C . GLN A 1 170 ? -8.047 -8.593 5.554 1.00 85.75 170 GLN A C 1
ATOM 1332 O O . GLN A 1 170 ? -8.702 -9.617 5.734 1.00 85.75 170 GLN A O 1
ATOM 1337 N N . LEU A 1 171 ? -6.936 -8.570 4.814 1.00 91.94 171 LEU A N 1
ATOM 1338 C CA . LEU A 1 171 ? -6.436 -9.724 4.061 1.00 91.94 171 LEU A CA 1
ATOM 1339 C C . LEU A 1 171 ? -5.747 -10.771 4.942 1.00 91.94 171 LEU A C 1
ATOM 1341 O O . LEU A 1 171 ? -5.755 -11.953 4.612 1.00 91.94 171 LEU A O 1
ATOM 1345 N N . THR A 1 172 ? -5.180 -10.351 6.072 1.00 92.31 172 THR A N 1
ATOM 1346 C CA . THR A 1 172 ? -4.498 -11.237 7.030 1.00 92.31 172 THR A CA 1
ATOM 1347 C C . THR A 1 172 ? -5.385 -11.667 8.199 1.00 92.31 172 THR A C 1
ATOM 1349 O O . THR A 1 172 ? -4.958 -12.453 9.043 1.00 92.31 172 THR A O 1
ATOM 1352 N N . GLY A 1 173 ? -6.628 -11.178 8.257 1.00 84.62 173 GLY A N 1
ATOM 1353 C CA . GLY A 1 173 ? -7.570 -11.477 9.337 1.00 84.62 173 GLY A CA 1
ATOM 1354 C C . GLY A 1 173 ? -7.243 -10.778 10.660 1.00 84.62 173 GLY A C 1
ATOM 1355 O O . GLY A 1 173 ? -7.804 -11.140 11.695 1.00 84.62 173 GLY A O 1
ATOM 1356 N N . ILE A 1 174 ? -6.358 -9.776 10.646 1.00 79.31 174 ILE A N 1
ATOM 1357 C CA . ILE A 1 174 ? -6.076 -8.931 11.808 1.00 79.31 174 ILE A CA 1
ATOM 1358 C C . ILE A 1 174 ? -7.227 -7.936 11.931 1.00 79.31 174 ILE A C 1
ATOM 1360 O O . ILE A 1 174 ? -7.285 -6.933 11.230 1.00 79.31 174 ILE A O 1
ATOM 1364 N N . VAL A 1 175 ? -8.174 -8.209 12.820 1.00 71.44 175 VAL A N 1
ATOM 1365 C CA . VAL A 1 175 ? -9.291 -7.294 13.078 1.00 71.44 175 VAL A CA 1
ATOM 1366 C C . VAL A 1 175 ? -9.032 -6.583 14.406 1.00 71.44 175 VAL A C 1
ATOM 1368 O O . VAL A 1 175 ? -8.750 -7.263 15.395 1.00 71.44 175 VAL A O 1
ATOM 1371 N N . PRO A 1 176 ? -9.124 -5.240 14.469 1.00 74.81 176 PRO A N 1
ATOM 1372 C CA . PRO A 1 176 ? -9.095 -4.534 15.741 1.00 74.81 176 PRO A CA 1
ATOM 1373 C C . PRO A 1 176 ? -10.167 -5.092 16.672 1.00 74.81 176 PRO A C 1
ATOM 1375 O O . PRO A 1 176 ? -11.288 -5.391 16.249 1.00 74.81 176 PRO A O 1
ATOM 1378 N N . GLU A 1 177 ? -9.853 -5.204 17.958 1.00 84.38 177 GLU A N 1
ATOM 1379 C CA . GLU A 1 177 ? -10.888 -5.531 18.922 1.00 84.38 177 GLU A CA 1
ATOM 1380 C C . GLU A 1 177 ? -11.837 -4.336 19.060 1.00 84.38 177 GLU A C 1
ATOM 1382 O O . GLU A 1 177 ? -11.482 -3.287 19.596 1.00 84.38 177 GLU A O 1
ATOM 1387 N N . PHE A 1 178 ? -13.052 -4.492 18.540 1.00 91.88 178 PHE A N 1
ATOM 1388 C CA . PHE A 1 178 ? -14.089 -3.477 18.665 1.00 91.88 178 PHE A CA 1
ATOM 1389 C C . PHE A 1 178 ? -14.765 -3.576 20.026 1.00 91.88 178 PHE A C 1
ATOM 1391 O O . PHE A 1 178 ? -15.165 -4.665 20.450 1.00 91.88 178 PHE A O 1
ATOM 1398 N N . ASP A 1 179 ? -14.923 -2.428 20.676 1.00 95.12 179 ASP A N 1
ATOM 1399 C CA . ASP A 1 179 ? -15.689 -2.300 21.910 1.00 95.12 179 ASP A CA 1
ATOM 1400 C C . ASP A 1 179 ? -17.193 -2.289 21.636 1.00 95.12 179 ASP A C 1
ATOM 1402 O O . ASP A 1 179 ? -17.965 -2.764 22.463 1.00 95.12 179 ASP A O 1
ATOM 1406 N N . ALA A 1 180 ? -17.599 -1.720 20.498 1.00 95.75 180 ALA A N 1
ATOM 1407 C CA . ALA A 1 180 ? -18.988 -1.606 20.072 1.00 95.75 180 ALA A CA 1
ATOM 1408 C C . ALA A 1 180 ? -19.091 -1.345 18.560 1.00 95.75 180 ALA A C 1
ATOM 1410 O O . ALA A 1 180 ? -18.106 -0.994 17.904 1.00 95.75 180 ALA A O 1
ATOM 1411 N N . ASP A 1 181 ? -20.303 -1.441 18.029 1.00 96.62 181 ASP A N 1
ATOM 1412 C CA . ASP A 1 181 ? -20.667 -0.965 16.698 1.00 96.62 181 ASP A CA 1
ATOM 1413 C C . ASP A 1 181 ? -21.265 0.442 16.791 1.00 96.62 181 ASP A C 1
ATOM 1415 O O . ASP A 1 181 ? -21.985 0.769 17.737 1.00 96.62 181 ASP A O 1
ATOM 1419 N N . ILE A 1 182 ? -20.998 1.286 15.796 1.00 96.88 182 ILE A N 1
ATOM 1420 C CA . ILE A 1 182 ? -21.590 2.619 15.695 1.00 96.88 182 ILE A CA 1
ATOM 1421 C C . ILE A 1 182 ? -22.127 2.874 14.289 1.00 96.88 182 ILE A C 1
ATOM 1423 O O . ILE A 1 182 ? -21.409 2.775 13.294 1.00 96.88 182 ILE A O 1
ATOM 1427 N N . ARG A 1 183 ? -23.404 3.253 14.206 1.00 97.25 183 ARG A N 1
ATOM 1428 C CA . ARG A 1 183 ? -23.977 3.864 13.004 1.00 97.25 183 ARG A CA 1
ATOM 1429 C C . ARG A 1 183 ? -23.760 5.367 13.085 1.00 97.25 183 ARG A C 1
ATOM 1431 O O . ARG A 1 183 ? -24.434 6.038 13.873 1.00 97.25 183 ARG A O 1
ATOM 1438 N N . LEU A 1 184 ? -22.809 5.870 12.304 1.00 95.81 184 LEU A N 1
ATOM 1439 C CA . LEU A 1 184 ? -22.429 7.282 12.294 1.00 95.81 184 LEU A CA 1
ATOM 1440 C C . LEU A 1 184 ? -23.534 8.157 11.691 1.00 95.81 184 LEU A C 1
ATOM 1442 O O . LEU A 1 184 ? -24.103 7.827 10.653 1.00 95.81 184 LEU A O 1
ATOM 1446 N N . SER A 1 185 ? -23.807 9.287 12.338 1.00 95.12 185 SER A N 1
ATOM 1447 C CA . SER A 1 185 ? -24.598 10.384 11.775 1.00 95.12 185 SER A CA 1
ATOM 1448 C C . SER A 1 185 ? -23.711 11.555 11.365 1.00 95.12 185 SER A C 1
ATOM 1450 O O . SER A 1 185 ? -23.877 12.091 10.277 1.00 95.12 185 SER A O 1
ATOM 1452 N N . GLU A 1 186 ? -22.757 11.932 12.220 1.00 94.75 186 GLU A N 1
ATOM 1453 C CA . GLU A 1 186 ? -21.810 13.027 11.985 1.00 94.75 186 GLU A CA 1
ATOM 1454 C C . GLU A 1 186 ? -20.468 12.694 12.643 1.00 94.75 186 GLU A C 1
ATOM 1456 O O . GLU A 1 186 ? -20.411 11.932 13.611 1.00 94.75 186 GLU A O 1
ATOM 1461 N N . ILE A 1 187 ? -19.373 13.265 12.142 1.00 93.38 187 ILE A N 1
ATOM 1462 C CA . ILE A 1 187 ? -18.047 13.045 12.717 1.00 93.38 187 ILE A CA 1
ATOM 1463 C C . ILE A 1 187 ? -17.172 14.290 12.617 1.00 93.38 187 ILE A C 1
ATOM 1465 O O . ILE A 1 187 ? -17.105 14.959 11.586 1.00 93.38 187 ILE A O 1
ATOM 1469 N N . HIS A 1 188 ? -16.482 14.586 13.715 1.00 91.88 188 HIS A N 1
ATOM 1470 C CA . HIS A 1 188 ? -15.545 15.691 13.841 1.00 91.88 188 HIS A CA 1
ATOM 1471 C C . HIS A 1 188 ? -14.288 15.239 14.589 1.00 91.88 188 HIS A C 1
ATOM 1473 O O . HIS A 1 188 ? -14.277 14.215 15.273 1.00 91.88 188 HIS A O 1
ATOM 1479 N N . SER A 1 189 ? -13.228 16.049 14.534 1.00 80.00 189 SER A N 1
ATOM 1480 C CA . SER A 1 189 ? -11.980 15.763 15.256 1.00 80.00 189 SER A CA 1
ATOM 1481 C C . SER A 1 189 ? -12.197 15.598 16.763 1.00 80.00 189 SER A C 1
ATOM 1483 O O . SER A 1 189 ? -11.568 14.748 17.383 1.00 80.00 189 SER A O 1
ATOM 1485 N N . TYR A 1 190 ? -13.124 16.353 17.360 1.00 88.88 190 TYR A N 1
ATOM 1486 C CA . TYR A 1 190 ? -13.431 16.301 18.792 1.00 88.88 190 TYR A CA 1
ATOM 1487 C C . TYR A 1 190 ? -14.417 15.191 19.198 1.00 88.88 190 TYR A C 1
ATOM 1489 O O . TYR A 1 190 ? -14.592 14.968 20.397 1.00 88.88 190 TYR A O 1
ATOM 1497 N N . GLY A 1 191 ? -15.024 14.470 18.251 1.00 93.50 191 GLY A N 1
ATOM 1498 C CA . GLY A 1 191 ? -15.939 13.367 18.548 1.00 93.50 191 GLY A CA 1
ATOM 1499 C C . GLY A 1 191 ? -16.798 12.944 17.357 1.00 93.50 191 GLY A C 1
ATOM 1500 O O . GLY A 1 191 ? -17.018 13.714 16.423 1.00 93.50 191 GLY A O 1
ATOM 1501 N N . ALA A 1 192 ? -17.295 11.712 17.417 1.00 95.62 192 ALA A N 1
ATOM 1502 C CA . ALA A 1 192 ? -18.268 11.160 16.487 1.00 95.62 192 ALA A CA 1
ATOM 1503 C C . ALA A 1 192 ? -19.657 11.106 17.134 1.00 95.62 192 ALA A C 1
ATOM 1505 O O . ALA A 1 192 ? -19.780 10.837 18.331 1.00 95.62 192 ALA A O 1
ATOM 1506 N N . PHE A 1 193 ? -20.692 11.328 16.333 1.00 97.19 193 PHE A N 1
ATOM 1507 C CA . PHE A 1 193 ? -22.092 11.260 16.730 1.00 97.19 193 PHE A CA 1
ATOM 1508 C C . PHE A 1 193 ? -22.763 10.114 15.984 1.00 97.19 193 PHE A C 1
ATOM 1510 O O . PHE A 1 193 ? -22.530 9.911 14.790 1.00 97.19 193 PHE A O 1
ATOM 1517 N N . GLY A 1 194 ? -23.596 9.350 16.683 1.00 96.69 194 GLY A N 1
ATOM 1518 C CA . GLY A 1 194 ? -24.267 8.212 16.073 1.00 96.69 194 GLY A CA 1
ATOM 1519 C C . GLY A 1 194 ? -25.081 7.389 17.055 1.00 96.69 194 GLY A C 1
ATOM 1520 O O . GLY A 1 194 ? -25.277 7.775 18.209 1.00 96.69 194 GLY A O 1
ATOM 1521 N N . ARG A 1 195 ? -25.564 6.239 16.580 1.00 97.75 195 ARG A N 1
ATOM 1522 C CA . ARG A 1 195 ? -26.222 5.228 17.418 1.00 97.75 195 ARG A CA 1
ATOM 1523 C C . ARG A 1 195 ? -25.285 4.059 17.668 1.00 97.75 195 ARG A C 1
ATOM 1525 O O . ARG A 1 195 ? -24.712 3.542 16.711 1.00 97.75 195 ARG A O 1
ATOM 1532 N N . ILE A 1 196 ? -25.161 3.653 18.925 1.00 96.88 196 ILE A N 1
ATOM 1533 C CA . ILE A 1 196 ? -24.312 2.534 19.342 1.00 96.88 196 ILE A CA 1
ATOM 1534 C C . ILE A 1 196 ? -25.096 1.218 19.371 1.00 96.88 196 ILE A C 1
ATOM 1536 O O . ILE A 1 196 ? -26.290 1.215 19.671 1.00 96.88 196 ILE A O 1
ATOM 1540 N N . TYR A 1 197 ? -24.419 0.116 19.062 1.00 96.81 197 TYR A N 1
ATOM 1541 C CA . TYR A 1 197 ? -24.940 -1.248 19.136 1.00 96.81 197 TYR A CA 1
ATOM 1542 C C . TYR A 1 197 ? -23.845 -2.200 19.624 1.00 96.81 197 TYR A C 1
ATOM 1544 O O . TYR A 1 197 ? -22.660 -1.904 19.467 1.00 96.81 197 TYR A O 1
ATOM 1552 N N . PHE A 1 198 ? -24.229 -3.349 20.177 1.00 95.50 198 PHE A N 1
ATOM 1553 C CA . PHE A 1 198 ? -23.312 -4.423 20.576 1.00 95.50 198 PHE A CA 1
ATOM 1554 C C . PHE A 1 198 ? -22.153 -3.943 21.468 1.00 95.50 198 PHE A C 1
ATOM 1556 O O . PHE A 1 198 ? -21.003 -4.345 21.282 1.00 95.50 198 PHE A O 1
ATOM 1563 N N . ASP A 1 199 ? -22.441 -3.060 22.429 1.00 95.31 199 ASP A N 1
ATOM 1564 C CA . ASP A 1 199 ? -21.423 -2.536 23.340 1.00 95.31 199 ASP A CA 1
ATOM 1565 C C . ASP A 1 199 ? -20.971 -3.605 24.341 1.00 95.31 199 ASP A C 1
ATOM 1567 O O . ASP A 1 199 ? -21.632 -3.857 25.349 1.00 95.31 199 ASP A O 1
ATOM 1571 N N . LYS A 1 200 ? -19.800 -4.200 24.093 1.00 94.81 200 LYS A N 1
ATOM 1572 C CA . LYS A 1 200 ? -19.196 -5.240 24.943 1.00 94.81 200 LYS A CA 1
ATOM 1573 C C . LYS A 1 200 ? -18.928 -4.767 26.368 1.00 94.81 200 LYS A C 1
ATOM 1575 O O . LYS A 1 200 ? -18.789 -5.586 27.270 1.00 94.81 200 LYS A O 1
ATOM 1580 N N . LYS A 1 201 ? -18.795 -3.452 26.561 1.00 92.56 201 LYS A N 1
ATOM 1581 C CA . LYS A 1 201 ? -18.558 -2.836 27.871 1.00 92.56 201 LYS A CA 1
ATOM 1582 C C . LYS A 1 201 ? -19.860 -2.514 28.613 1.00 92.56 201 LYS A C 1
ATOM 1584 O O . LYS A 1 201 ? -19.780 -1.969 29.709 1.00 92.56 201 LYS A O 1
ATOM 1589 N N . GLU A 1 202 ? -21.020 -2.800 28.014 1.00 93.94 202 GLU A N 1
ATOM 1590 C CA . GLU A 1 202 ? -22.358 -2.565 28.579 1.00 93.94 202 GLU A CA 1
ATOM 1591 C C . GLU A 1 202 ? -22.568 -1.123 29.084 1.00 93.94 202 GLU A C 1
ATOM 1593 O O . GLU A 1 202 ? -23.284 -0.875 30.054 1.00 93.94 202 GLU A O 1
ATOM 1598 N N . ARG A 1 203 ? -21.932 -0.134 28.439 1.00 93.62 203 ARG A N 1
ATOM 1599 C CA . ARG A 1 203 ? -22.021 1.277 28.851 1.00 93.62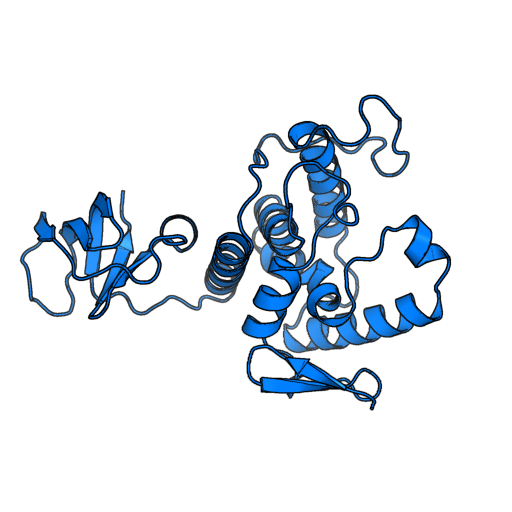 203 ARG A CA 1
ATOM 1600 C C . ARG A 1 203 ? -23.328 1.900 28.382 1.00 93.62 203 ARG A C 1
ATOM 1602 O O . ARG A 1 203 ? -23.836 2.814 29.030 1.00 93.62 203 ARG A O 1
ATOM 1609 N N . PHE A 1 204 ? -23.845 1.425 27.249 1.00 95.19 204 PHE A N 1
ATOM 1610 C CA . PHE A 1 204 ? -25.040 1.953 26.604 1.00 95.19 204 PHE A CA 1
ATOM 1611 C C . PHE A 1 204 ? -25.941 0.827 26.078 1.00 95.19 204 PHE A C 1
ATOM 1613 O O . PHE A 1 204 ? -25.430 -0.152 25.534 1.00 95.19 204 PHE A O 1
ATOM 1620 N N . PRO A 1 205 ? -27.273 0.974 26.179 1.00 95.81 205 PRO A N 1
ATOM 1621 C CA . PRO A 1 205 ? -28.217 0.118 25.468 1.00 95.81 205 PRO A CA 1
ATOM 1622 C C . PRO A 1 205 ? -28.110 0.247 23.940 1.00 95.81 205 PRO A C 1
ATOM 1624 O O . PRO A 1 205 ? -27.780 1.310 23.408 1.00 95.81 205 PRO A O 1
ATOM 1627 N N . ASP A 1 206 ? -28.482 -0.817 23.228 1.00 96.69 206 ASP A N 1
ATOM 1628 C CA . ASP A 1 206 ? -28.542 -0.811 21.764 1.00 96.69 206 ASP A CA 1
ATOM 1629 C C . ASP A 1 206 ? -29.499 0.266 21.230 1.00 96.69 206 ASP A C 1
ATOM 1631 O O . ASP A 1 206 ? -30.638 0.422 21.680 1.00 96.69 206 ASP A O 1
ATOM 1635 N N . GLY A 1 207 ? -29.031 1.006 20.225 1.00 95.56 207 GLY A N 1
ATOM 1636 C CA . GLY A 1 207 ? -29.758 2.101 19.590 1.00 95.56 207 GLY A CA 1
ATOM 1637 C C . GLY A 1 207 ? -29.639 3.448 20.307 1.00 95.56 207 GLY A C 1
ATOM 1638 O O . GLY A 1 207 ? -30.149 4.444 19.780 1.00 95.56 207 GLY A O 1
ATOM 1639 N N . SER A 1 208 ? -28.958 3.518 21.458 1.00 97.19 208 SER A N 1
ATOM 1640 C CA . SER A 1 208 ? -28.700 4.779 22.157 1.00 97.19 208 SER A CA 1
ATOM 1641 C C . SER A 1 208 ? -27.924 5.756 21.275 1.00 97.19 208 SER A C 1
ATOM 1643 O O . SER A 1 208 ? -26.917 5.402 20.663 1.00 97.19 208 SER A O 1
ATOM 1645 N N . GLN A 1 209 ? -28.383 7.009 21.230 1.00 97.44 209 GLN A N 1
ATOM 1646 C CA . GLN A 1 209 ? -27.599 8.095 20.650 1.00 97.44 209 GLN A CA 1
ATOM 1647 C C . GLN A 1 209 ? -26.451 8.450 21.588 1.00 97.44 209 GLN A C 1
ATOM 1649 O O . GLN A 1 209 ? -26.670 8.689 22.776 1.00 97.44 209 GLN A O 1
ATOM 1654 N N . ILE A 1 210 ? -25.242 8.502 21.040 1.00 96.19 210 ILE A N 1
ATOM 1655 C CA . ILE A 1 210 ? -24.036 8.841 21.784 1.00 96.19 210 ILE A CA 1
ATOM 1656 C C . ILE A 1 210 ? -23.218 9.901 21.051 1.00 96.19 210 ILE A C 1
ATOM 1658 O O . ILE A 1 210 ? -23.274 10.031 19.826 1.00 96.19 210 ILE A O 1
ATOM 1662 N N . GLN A 1 211 ? -22.412 10.612 21.833 1.00 96.44 211 GLN A N 1
ATOM 1663 C CA . GLN A 1 211 ? -21.238 11.326 21.357 1.00 96.44 211 GLN A CA 1
ATOM 1664 C C . GLN A 1 211 ? -20.005 10.610 21.910 1.00 96.44 211 GLN A C 1
ATOM 1666 O O . GLN A 1 211 ? -19.911 10.363 23.115 1.00 96.44 211 GLN A O 1
ATOM 1671 N N . THR A 1 212 ? -19.053 10.273 21.044 1.00 95.19 212 THR A N 1
ATOM 1672 C CA . THR A 1 212 ? -17.801 9.647 21.472 1.00 95.19 212 THR A CA 1
ATOM 1673 C C . THR A 1 212 ? -16.814 10.673 22.030 1.00 95.19 212 THR A C 1
ATOM 1675 O O . THR A 1 212 ? -16.942 11.879 21.823 1.00 95.19 212 THR A O 1
ATOM 1678 N N . SER A 1 213 ? -15.751 10.192 22.678 1.00 93.56 213 SER A N 1
ATOM 1679 C CA . SER A 1 213 ? -14.556 11.011 22.900 1.00 93.56 213 SER A CA 1
ATOM 1680 C C . SER A 1 213 ? -13.847 11.351 21.579 1.00 93.56 213 SER A C 1
ATOM 1682 O O . SER A 1 213 ? -14.197 10.818 20.520 1.00 93.56 213 SER A O 1
ATOM 1684 N N . ARG A 1 214 ? -12.835 12.228 21.663 1.00 94.19 214 ARG A N 1
ATOM 1685 C CA . ARG A 1 214 ? -12.013 12.696 20.535 1.00 94.19 214 ARG A CA 1
ATOM 1686 C C . ARG A 1 214 ? -11.585 11.540 19.629 1.00 94.19 214 ARG A C 1
ATOM 1688 O O . ARG A 1 214 ? -11.000 10.569 20.116 1.00 94.19 214 ARG A O 1
ATOM 1695 N N . VAL A 1 215 ? -11.866 11.673 18.334 1.00 92.25 215 VAL A N 1
ATOM 1696 C CA . VAL A 1 215 ? -11.497 10.686 17.314 1.00 92.25 215 VAL A CA 1
ATOM 1697 C C . VAL A 1 215 ? -10.014 10.865 16.998 1.00 92.25 215 VAL A C 1
ATOM 1699 O O . VAL A 1 215 ? -9.557 11.970 16.708 1.00 92.25 215 VAL A O 1
ATOM 1702 N N . ILE A 1 216 ? -9.247 9.787 17.124 1.00 87.62 216 ILE A N 1
ATOM 1703 C CA . ILE A 1 216 ? -7.802 9.766 16.881 1.00 87.62 216 ILE A CA 1
ATOM 1704 C C . ILE A 1 216 ? -7.532 9.611 15.386 1.00 87.62 216 ILE A C 1
ATOM 1706 O O . ILE A 1 216 ? -6.695 10.321 14.842 1.00 87.62 216 ILE A O 1
ATOM 1710 N N . ASN A 1 217 ? -8.264 8.717 14.724 1.00 86.25 217 ASN A N 1
ATOM 1711 C CA . ASN A 1 217 ? -8.084 8.374 13.316 1.00 86.25 217 ASN A CA 1
ATOM 1712 C C . ASN A 1 217 ? -9.051 9.155 12.400 1.00 86.25 217 ASN A C 1
ATOM 1714 O O . ASN A 1 217 ? -9.594 8.617 11.443 1.00 86.25 217 ASN A O 1
ATOM 1718 N N . ILE A 1 218 ? -9.304 10.436 12.704 1.00 87.56 218 ILE A N 1
ATOM 1719 C CA . ILE A 1 218 ? -10.309 11.249 11.993 1.00 87.56 218 ILE A CA 1
ATOM 1720 C C . ILE A 1 218 ? -10.017 11.394 10.495 1.00 87.56 218 ILE A C 1
ATOM 1722 O O . ILE A 1 218 ? -10.942 11.471 9.695 1.00 87.56 218 ILE A O 1
ATOM 1726 N N . ASP A 1 219 ? -8.744 11.389 10.109 1.00 78.44 219 ASP A N 1
ATOM 1727 C CA . ASP A 1 219 ? -8.346 11.526 8.708 1.00 78.44 219 ASP A CA 1
ATOM 1728 C C . ASP A 1 219 ? -8.490 10.210 7.928 1.00 78.44 219 ASP A C 1
ATOM 1730 O O . ASP A 1 219 ? -8.439 10.216 6.698 1.00 78.44 219 ASP A O 1
ATOM 1734 N N . THR A 1 220 ? -8.666 9.083 8.630 1.00 77.56 220 THR A N 1
ATOM 1735 C CA . THR A 1 220 ? -8.519 7.733 8.067 1.00 77.56 220 THR A CA 1
ATOM 1736 C C . THR A 1 220 ? -9.702 6.807 8.348 1.00 77.56 220 THR A C 1
ATOM 1738 O O . THR A 1 220 ? -9.814 5.774 7.700 1.00 77.56 220 THR A O 1
ATOM 1741 N N . TYR A 1 221 ? -10.634 7.185 9.230 1.00 83.50 221 TYR A N 1
ATOM 1742 C CA . TYR A 1 221 ? -11.718 6.320 9.720 1.00 83.50 221 TYR A CA 1
ATOM 1743 C C . TYR A 1 221 ? -12.571 5.646 8.632 1.00 83.50 221 TYR A C 1
ATOM 1745 O O . TYR A 1 221 ? -13.024 4.520 8.824 1.00 83.50 221 TYR A O 1
ATOM 1753 N N . LEU A 1 222 ? -12.796 6.315 7.493 1.00 79.12 222 LEU A N 1
ATOM 1754 C CA . LEU A 1 222 ? -13.524 5.732 6.359 1.00 79.12 222 LEU A CA 1
ATOM 1755 C C . LEU A 1 222 ? -12.742 4.586 5.727 1.00 79.12 222 LEU A C 1
ATOM 1757 O O . LEU A 1 222 ? -13.313 3.533 5.461 1.00 79.12 222 LEU A O 1
ATOM 1761 N N . ALA A 1 223 ? -11.444 4.798 5.507 1.00 67.50 223 ALA A N 1
ATOM 1762 C CA . ALA A 1 223 ? -10.558 3.772 4.986 1.00 67.50 223 ALA A CA 1
ATOM 1763 C C . ALA A 1 223 ? -10.364 2.651 6.012 1.00 67.50 223 ALA A C 1
ATOM 1765 O O . ALA A 1 223 ? -10.321 1.496 5.620 1.00 67.50 223 ALA A O 1
ATOM 1766 N N . ASP A 1 224 ? -10.318 2.985 7.304 1.00 74.94 224 ASP A N 1
ATOM 1767 C CA . ASP A 1 224 ? -10.161 2.030 8.401 1.00 74.94 224 ASP A CA 1
ATOM 1768 C C . ASP A 1 224 ? -11.432 1.204 8.673 1.00 74.94 224 ASP A C 1
ATOM 1770 O O . ASP A 1 224 ? -11.368 0.188 9.361 1.00 74.94 224 ASP A O 1
ATOM 1774 N N . GLY A 1 225 ? -12.612 1.635 8.218 1.00 80.31 225 GLY A N 1
ATOM 1775 C CA . GLY A 1 225 ? -13.891 0.979 8.534 1.00 80.31 225 GLY A CA 1
ATOM 1776 C C . GLY A 1 225 ? -14.275 1.008 10.026 1.00 80.31 225 GLY A C 1
ATOM 1777 O O . GLY A 1 225 ? -15.239 0.360 10.445 1.00 80.31 225 GLY A O 1
ATOM 1778 N N . TYR A 1 226 ? -13.538 1.756 10.848 1.00 88.88 226 TYR A N 1
ATOM 1779 C CA . TYR A 1 226 ? -13.781 1.938 12.274 1.00 88.88 226 TYR A CA 1
ATOM 1780 C C . TYR A 1 226 ? -13.323 3.326 12.728 1.00 88.88 226 TYR A C 1
ATOM 1782 O O . TYR A 1 226 ? -12.432 3.938 12.137 1.00 88.88 226 TYR A O 1
ATOM 1790 N N . ILE A 1 227 ? -13.896 3.814 13.826 1.00 92.31 227 ILE A N 1
ATOM 1791 C CA . ILE A 1 227 ? -13.370 4.978 14.545 1.00 92.31 227 ILE A CA 1
ATOM 1792 C C . ILE A 1 227 ? -12.610 4.509 15.787 1.00 92.31 227 ILE A C 1
ATOM 1794 O O . ILE A 1 227 ? -13.119 3.743 16.605 1.00 92.31 227 ILE A O 1
ATOM 1798 N N . GLN A 1 228 ? -11.383 4.984 15.950 1.00 90.88 228 GLN A N 1
ATOM 1799 C CA . GLN A 1 228 ? -10.629 4.885 17.189 1.00 90.88 228 GLN A CA 1
ATOM 1800 C C . GLN A 1 228 ? -10.712 6.222 17.907 1.00 90.88 228 GLN A C 1
ATOM 1802 O O . GLN A 1 228 ? -10.374 7.272 17.363 1.00 90.88 228 GLN A O 1
ATOM 1807 N N . THR A 1 229 ? -11.144 6.184 19.155 1.00 92.12 229 THR A N 1
ATOM 1808 C CA . THR A 1 229 ? -11.204 7.344 20.035 1.00 92.12 229 THR A CA 1
ATOM 1809 C C . THR A 1 229 ? -10.208 7.186 21.172 1.00 92.12 229 THR A C 1
ATOM 1811 O O . THR A 1 229 ? -9.567 6.147 21.315 1.00 92.12 229 THR A O 1
ATOM 1814 N N . VAL A 1 230 ? -10.079 8.213 22.016 1.00 87.62 230 VAL A N 1
ATOM 1815 C CA . VAL A 1 230 ? -9.179 8.178 23.189 1.00 87.62 230 VAL A CA 1
ATOM 1816 C C . VAL A 1 230 ? -9.405 6.944 24.069 1.00 87.62 230 VAL A C 1
ATOM 1818 O O . VAL A 1 230 ? -8.461 6.436 24.662 1.00 87.62 230 VAL A O 1
ATOM 1821 N N . ASN A 1 231 ? -10.647 6.458 24.144 1.00 90.38 231 ASN A N 1
ATOM 1822 C 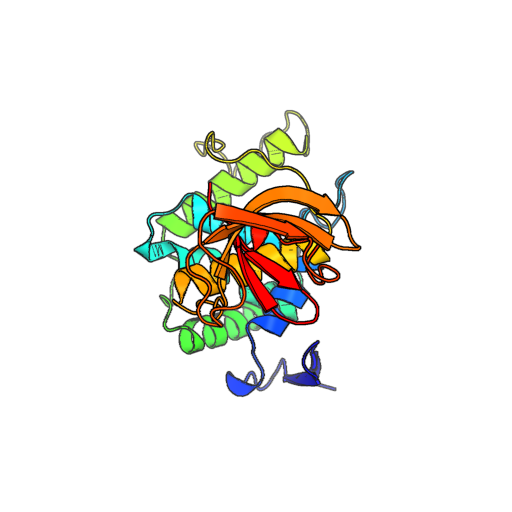CA . ASN A 1 231 ? -11.042 5.466 25.145 1.00 90.38 231 ASN A CA 1
ATOM 1823 C C . ASN A 1 231 ? -11.643 4.195 24.537 1.00 90.38 231 ASN A C 1
ATOM 1825 O O . ASN A 1 231 ? -11.987 3.274 25.286 1.00 90.38 231 ASN A O 1
ATOM 1829 N N . SER A 1 232 ? -11.905 4.163 23.227 1.00 93.19 232 SER A N 1
ATOM 1830 C CA . SER A 1 232 ? -12.630 3.051 22.611 1.00 93.19 232 SER A CA 1
ATOM 1831 C C . SER A 1 232 ? -12.396 2.913 21.115 1.00 93.19 232 SER A C 1
ATOM 1833 O O . SER A 1 232 ? -12.042 3.882 20.447 1.00 93.19 232 SER A O 1
ATOM 1835 N N . VAL A 1 233 ? -12.666 1.722 20.591 1.00 93.38 233 VAL A N 1
ATOM 1836 C CA . VAL A 1 233 ? -12.673 1.440 19.150 1.00 93.38 233 VAL A CA 1
ATOM 1837 C C . VAL A 1 233 ? -14.074 1.001 18.743 1.00 93.38 233 VAL A C 1
ATOM 1839 O O . VAL A 1 233 ? -14.621 0.072 19.338 1.00 93.38 233 VAL A O 1
ATOM 1842 N N . TYR A 1 234 ? -14.660 1.664 17.747 1.00 94.50 234 TYR A N 1
ATOM 1843 C CA . TYR A 1 234 ? -16.006 1.365 17.264 1.00 94.50 234 TYR A CA 1
ATOM 1844 C C . TYR A 1 234 ? -15.977 0.961 15.799 1.00 94.50 234 TYR A C 1
ATOM 1846 O O . TYR A 1 234 ? -15.514 1.737 14.961 1.00 94.50 234 TYR A O 1
ATOM 1854 N N . ARG A 1 235 ? -16.532 -0.207 15.478 1.00 93.94 235 ARG A N 1
ATOM 1855 C CA . ARG A 1 235 ? -16.751 -0.608 14.087 1.00 93.94 235 ARG A CA 1
ATOM 1856 C C . ARG A 1 235 ? -17.861 0.243 13.487 1.00 93.94 235 ARG A C 1
ATOM 1858 O O . ARG A 1 235 ? -18.921 0.394 14.093 1.00 93.94 235 ARG A O 1
ATOM 1865 N N . ILE A 1 236 ? -17.630 0.791 12.300 1.00 93.56 236 ILE A N 1
ATOM 1866 C CA . ILE A 1 236 ? -18.657 1.569 11.607 1.00 93.56 236 ILE A CA 1
ATOM 1867 C C . ILE A 1 236 ? -19.622 0.593 10.940 1.00 93.56 236 ILE A C 1
ATOM 1869 O O . ILE A 1 236 ? -19.204 -0.295 10.198 1.00 93.56 236 ILE A O 1
ATOM 1873 N N . VAL A 1 237 ? -20.914 0.761 11.206 1.00 92.62 237 VAL A N 1
ATOM 1874 C CA . VAL A 1 237 ? -21.987 -0.023 10.584 1.00 92.62 237 VAL A CA 1
ATOM 1875 C C . VAL A 1 237 ? -22.939 0.892 9.822 1.00 92.62 237 VAL A C 1
ATOM 1877 O O . VAL A 1 237 ? -23.199 2.022 10.243 1.00 92.62 237 VAL A O 1
ATOM 1880 N N . VAL A 1 238 ? -23.442 0.402 8.687 1.00 83.62 238 VAL A N 1
ATOM 1881 C CA . VAL A 1 238 ? -24.376 1.132 7.813 1.00 83.62 238 VAL A CA 1
ATOM 1882 C C . VAL A 1 238 ? -25.813 0.950 8.281 1.00 83.62 238 VAL A C 1
ATOM 1884 O O . VAL A 1 238 ? -26.219 -0.155 8.703 1.00 83.62 238 VAL A O 1
#

Foldseek 3Di:
DQWDQFPVRATAGLVDGDLVSDDLLLLLLLQLPFAPPNPPFPFGATNLLLLQQLLVPFPLVCSLVSNCVQSLCSPLGDDDPVVVVVCVVSVVSSLVNSQSVCVSVVHDNDRDPSSVLSSLLSVQQCCVQRVNPPPDDDPSCVVRHHDPVDRDDGDRSLQSSLLSVLSNCVSVVNDPDFQWAFAFDDDDQQWTWTFTGPRVVPPDHGRDTDTDGGFPCRRHCVSNQWTDHPVGIYHYDD

Organism: NCBI:txid158850

Sequence (238 aa):
MSYISTFTGKHFDFINICAEDISIEDIAQGLSNECRFAGQIDSFYSVAQHSVHVSQIVPPEYALEALLHDAAEAYCKDLPSPLKALLPSYKAIESSVQNVITDKWNLPTALSDIVHYADLTMLATERRDLDVDGENVWPILEGIPSSNLITVNPMLPIQARAMFIHRYNQLTGIVPEFDADIRLSEIHSYGAFGRIYFDKKERFPDGSQIQTSRVINIDTYLADGYIQTVNSVYRIVV